Protein AF-A0A800AI77-F1 (afdb_monomer_lite)

Radius of gyration: 29.57 Å; chains: 1; bounding box: 71×38×86 Å

Secondary structure (DSSP, 8-state):
-PPPHHHHHHHHHHHHHHHHHHHHHTTT-S---S-HHHHHHHHHHHHHHHHHHHHHH---HHHHHPPPPPPPP-------TTS-TTT-HHHHHHHHHHHHHHHHHHHHHHHHHHHHHHHHHHHHHHHHHHHHHHHHHHHHHHHHHH-GGGHHHHHHHHHHHHHHHHHHHHHH---HHHHHH--PPPP---TTS-HHHHHHHHHHHHHHHHHHHHHHHHHHHHHHHHHHHHHHHHHHHHHHHHHHHHHHHHTT-

Sequence (253 aa):
MQMDLETLIKLLQNFHEELTICLENEIDGPFKTPDPILLGDFIVDAYNSYLVSAKATCDNPIVQAMPEVEKLVHVATEDDDTKRVGENPRFQKMHEVAFATKQLQTVLEGAIKAREAKSQSEIVGVMTLLENLGEQIGHTQEVIRENPQEGGQSVRHLVEEYNRYLGIVLEGTEDEVLAKMFRPLEPVVDESTSYQDKLSELRLAQSGLLSYLQKMYERSRVQQGAVREERERRREERERRREEREQRRRRKK

Foldseek 3Di:
DQQALVNLLVVLVVLLVVLVVVLVVLQPDDDDDPDLVVVQQVLLVVLVVSLVSCVVHDPDVVSVPQDRDDGDDDDPDPVPPPDDSVRPVSSVSSVVSSVSSVVSSVVSVVRVVCVVCVLLVLLVVLLVLLVVLLVLLVVLLVVCVVPVVVNQVSLQVSLVSLQVSLVSNVVSDPDPVSPVPADRDDGDDDPPDDSNVSSVVSNVRSVVSSVVSVVVSVVVVVVVVVVVVVVVVVVVVVVVVVVVVVVVVVVVD

Structure (mmCIF, N/CA/C/O backbone):
data_AF-A0A800AI77-F1
#
_entry.id   AF-A0A800AI77-F1
#
loop_
_atom_site.group_PDB
_atom_site.id
_atom_site.type_symbol
_atom_site.label_atom_id
_atom_site.label_alt_id
_atom_site.label_comp_id
_atom_site.label_asym_id
_atom_site.label_entity_id
_atom_site.label_seq_id
_atom_site.pdbx_PDB_ins_code
_atom_site.Cartn_x
_atom_site.Cartn_y
_atom_site.Cartn_z
_atom_site.occupancy
_atom_site.B_iso_or_equiv
_atom_site.auth_seq_id
_atom_site.auth_comp_id
_atom_site.auth_asym_id
_atom_site.auth_atom_id
_atom_site.pdbx_PDB_model_num
ATOM 1 N N . MET A 1 1 ? 1.095 -21.597 -22.413 1.00 47.69 1 MET A N 1
ATOM 2 C CA . MET A 1 1 ? 2.136 -20.985 -21.560 1.00 47.69 1 MET A CA 1
ATOM 3 C C . MET A 1 1 ? 1.584 -19.668 -21.062 1.00 47.69 1 MET A C 1
ATOM 5 O O . MET A 1 1 ? 1.121 -18.896 -21.888 1.00 47.69 1 MET A O 1
ATOM 9 N N . GLN A 1 2 ? 1.552 -19.457 -19.750 1.00 55.88 2 GLN A N 1
ATOM 10 C CA . GLN A 1 2 ? 1.099 -18.200 -19.153 1.00 55.88 2 GLN A CA 1
ATOM 11 C C . GLN A 1 2 ? 2.256 -17.193 -19.234 1.00 55.88 2 GLN A C 1
ATOM 13 O O . GLN A 1 2 ? 3.400 -17.559 -18.967 1.00 55.88 2 GLN A O 1
ATOM 18 N N . MET A 1 3 ? 1.980 -15.981 -19.709 1.00 74.88 3 MET A N 1
ATOM 19 C CA . MET A 1 3 ? 2.984 -14.938 -19.934 1.00 74.88 3 MET A CA 1
ATOM 20 C C . MET A 1 3 ? 3.327 -14.285 -18.592 1.00 74.88 3 MET A C 1
ATOM 22 O O . MET A 1 3 ? 2.414 -13.900 -17.869 1.00 74.88 3 MET A O 1
ATOM 26 N N . ASP A 1 4 ? 4.608 -14.187 -18.228 1.00 82.62 4 ASP A N 1
ATOM 27 C CA . ASP A 1 4 ? 4.984 -13.532 -16.971 1.00 82.62 4 ASP A CA 1
ATOM 28 C C . ASP A 1 4 ? 4.842 -11.996 -17.054 1.00 82.62 4 ASP A C 1
ATOM 30 O O . ASP A 1 4 ? 4.823 -11.393 -18.132 1.00 82.62 4 ASP A O 1
ATOM 34 N N . LEU A 1 5 ? 4.702 -11.358 -15.887 1.00 80.81 5 LEU A N 1
ATOM 35 C CA . LEU A 1 5 ? 4.403 -9.928 -15.755 1.00 80.81 5 LEU A CA 1
ATOM 36 C C . LEU A 1 5 ? 5.533 -9.031 -16.299 1.00 80.81 5 LEU A C 1
ATOM 38 O O . LEU A 1 5 ? 5.267 -7.978 -16.873 1.00 80.81 5 LEU A O 1
ATOM 42 N N . GLU A 1 6 ? 6.793 -9.450 -16.150 1.00 81.38 6 GLU A N 1
ATOM 43 C CA . GLU A 1 6 ? 7.954 -8.716 -16.670 1.00 81.38 6 GLU A CA 1
ATOM 44 C C . GLU A 1 6 ? 8.030 -8.767 -18.200 1.00 81.38 6 GLU A C 1
ATOM 46 O O . GLU A 1 6 ? 8.357 -7.769 -18.845 1.00 81.38 6 GLU A O 1
ATOM 51 N N . THR A 1 7 ? 7.715 -9.919 -18.791 1.00 84.75 7 THR A N 1
ATOM 52 C CA . THR A 1 7 ? 7.617 -10.105 -20.240 1.00 84.75 7 THR A CA 1
ATOM 53 C C . THR A 1 7 ? 6.472 -9.272 -20.795 1.00 84.75 7 THR A C 1
ATOM 55 O O . THR A 1 7 ? 6.658 -8.590 -21.800 1.00 84.75 7 THR A O 1
ATOM 58 N N . LEU A 1 8 ? 5.324 -9.245 -20.113 1.00 86.44 8 LEU A N 1
ATOM 59 C CA . LEU A 1 8 ? 4.183 -8.427 -20.516 1.00 86.44 8 LEU A CA 1
ATOM 60 C C . LEU A 1 8 ? 4.515 -6.926 -20.521 1.00 86.44 8 LEU A C 1
ATOM 62 O O . LEU A 1 8 ? 4.170 -6.232 -21.472 1.00 86.44 8 LEU A O 1
ATOM 66 N N . ILE A 1 9 ? 5.237 -6.426 -19.513 1.00 84.62 9 ILE A N 1
ATOM 67 C CA . ILE A 1 9 ? 5.686 -5.023 -19.473 1.00 84.62 9 ILE A CA 1
ATOM 68 C C . ILE A 1 9 ? 6.642 -4.711 -20.625 1.00 84.62 9 ILE A C 1
ATOM 70 O O . ILE A 1 9 ? 6.477 -3.689 -21.284 1.00 84.62 9 ILE A O 1
ATOM 74 N N . LYS A 1 10 ? 7.609 -5.591 -20.912 1.00 85.44 10 LYS A N 1
ATOM 75 C CA . LYS A 1 10 ? 8.533 -5.403 -22.044 1.00 85.44 10 LYS A CA 1
ATOM 76 C C . LYS A 1 10 ? 7.805 -5.405 -23.388 1.00 85.44 10 LYS A C 1
ATOM 78 O O . LYS A 1 10 ? 8.151 -4.622 -24.265 1.00 85.44 10 LYS A O 1
ATOM 83 N N . LEU A 1 11 ? 6.794 -6.258 -23.547 1.00 87.25 11 LEU A N 1
ATOM 84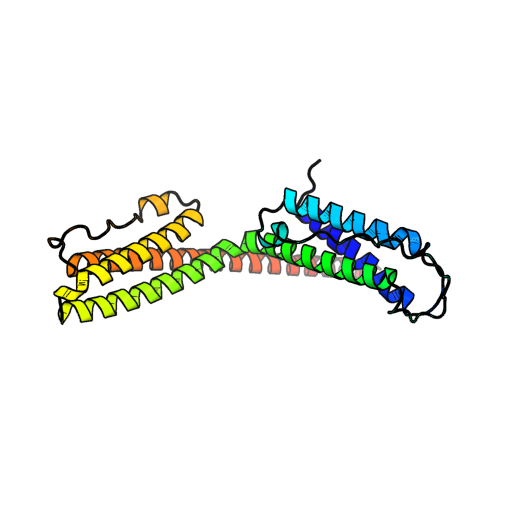 C CA . LEU A 1 11 ? 5.962 -6.290 -24.750 1.00 87.25 11 LEU A CA 1
ATOM 85 C C . LEU A 1 11 ? 5.130 -5.013 -24.895 1.00 87.25 11 LEU A C 1
ATOM 87 O O . LEU A 1 11 ? 5.084 -4.454 -25.985 1.00 87.25 11 LEU A O 1
ATOM 91 N N . LEU A 1 12 ? 4.537 -4.513 -23.806 1.00 86.44 12 LEU A N 1
ATOM 92 C CA . LEU A 1 12 ? 3.814 -3.237 -23.799 1.00 86.44 12 LEU A CA 1
ATOM 93 C C . LEU A 1 12 ? 4.735 -2.050 -24.100 1.00 86.44 12 LEU A C 1
ATOM 95 O O . LEU A 1 12 ? 4.338 -1.157 -24.842 1.00 86.44 12 LEU A O 1
ATOM 99 N N . GLN A 1 13 ? 5.962 -2.059 -23.573 1.00 86.25 13 GLN A N 1
ATOM 100 C CA . GLN A 1 13 ? 6.961 -1.030 -23.850 1.00 86.25 13 GLN A CA 1
ATOM 101 C C . GLN A 1 13 ? 7.353 -1.021 -25.333 1.00 86.25 13 GLN A C 1
ATOM 103 O O . GLN A 1 13 ? 7.254 0.021 -25.975 1.00 86.25 13 GLN A O 1
ATOM 108 N N . ASN A 1 14 ? 7.729 -2.176 -25.893 1.00 86.31 14 ASN A N 1
ATOM 109 C CA . ASN A 1 14 ? 8.068 -2.286 -27.315 1.00 86.31 14 ASN A CA 1
ATOM 110 C C . ASN A 1 14 ? 6.888 -1.867 -28.203 1.00 86.31 14 ASN A C 1
ATOM 112 O O . ASN A 1 14 ? 7.065 -1.121 -29.160 1.00 86.31 14 ASN A O 1
ATOM 116 N N . PHE A 1 15 ? 5.674 -2.298 -27.856 1.00 85.81 15 PHE A N 1
ATOM 117 C CA . PHE A 1 15 ? 4.463 -1.937 -28.587 1.00 85.81 15 PHE A CA 1
ATOM 118 C C . PHE A 1 15 ? 4.184 -0.426 -28.536 1.00 85.81 15 PHE A C 1
ATOM 120 O O . PHE A 1 15 ? 3.834 0.172 -29.549 1.00 85.81 15 PHE A O 1
ATOM 127 N N . HIS A 1 16 ? 4.390 0.223 -27.384 1.00 83.62 16 HIS A N 1
ATOM 128 C CA . HIS A 1 16 ? 4.261 1.676 -27.254 1.00 83.62 16 HIS A CA 1
ATOM 129 C C . HIS A 1 16 ? 5.324 2.437 -28.060 1.00 83.62 16 HIS A C 1
ATOM 131 O O . HIS A 1 16 ? 5.002 3.440 -28.699 1.00 83.62 16 HIS A O 1
ATOM 137 N N . GLU A 1 17 ? 6.575 1.971 -28.048 1.00 80.50 17 GLU A N 1
ATOM 138 C CA . GLU A 1 17 ? 7.675 2.560 -28.821 1.00 80.50 17 GLU A CA 1
ATOM 139 C C . GLU A 1 17 ? 7.399 2.466 -30.330 1.00 80.50 17 GLU A C 1
ATOM 141 O O . GLU A 1 17 ? 7.497 3.471 -31.032 1.00 80.50 17 GLU A O 1
ATOM 146 N N . GLU A 1 18 ? 6.956 1.306 -30.824 1.00 81.81 18 GLU A N 1
ATOM 147 C CA . GLU A 1 18 ? 6.586 1.114 -32.233 1.00 81.81 18 GLU A CA 1
ATOM 148 C C . GLU A 1 18 ? 5.398 1.992 -32.652 1.00 81.81 18 GLU A C 1
ATOM 150 O O . GLU A 1 18 ? 5.446 2.623 -33.710 1.00 81.81 18 GLU A O 1
ATOM 155 N N . LEU A 1 19 ? 4.361 2.099 -31.813 1.00 78.88 19 LEU A N 1
ATOM 156 C CA . LEU A 1 19 ? 3.225 2.994 -32.063 1.00 78.88 19 LEU A CA 1
ATOM 157 C C . LEU A 1 19 ? 3.650 4.464 -32.092 1.00 78.88 19 LEU A C 1
ATOM 159 O O . LEU A 1 19 ? 3.191 5.215 -32.948 1.00 78.88 19 LEU A O 1
ATOM 163 N N . THR A 1 20 ? 4.541 4.876 -31.190 1.00 76.69 20 THR A N 1
ATOM 164 C CA . THR A 1 20 ? 5.046 6.256 -31.134 1.00 76.69 20 THR A CA 1
ATOM 165 C C . THR A 1 20 ? 5.857 6.589 -32.384 1.00 76.69 20 THR A C 1
ATOM 167 O O . THR A 1 20 ? 5.618 7.621 -33.000 1.00 76.69 20 THR A O 1
ATOM 170 N N . ILE A 1 21 ? 6.726 5.677 -32.832 1.00 75.88 21 ILE A N 1
ATOM 171 C CA . ILE A 1 21 ? 7.476 5.818 -34.088 1.00 75.88 21 ILE A CA 1
ATOM 172 C C . ILE A 1 21 ? 6.522 5.923 -35.288 1.00 75.88 21 ILE A C 1
ATOM 174 O O . ILE A 1 21 ? 6.759 6.716 -36.197 1.00 75.88 21 ILE A O 1
ATOM 178 N N . CYS A 1 22 ? 5.438 5.143 -35.315 1.00 72.38 22 CYS A N 1
ATOM 179 C CA . CYS A 1 22 ? 4.441 5.226 -36.386 1.00 72.38 22 CYS A CA 1
ATOM 180 C C . CYS A 1 22 ? 3.709 6.579 -36.385 1.00 72.38 22 CYS A C 1
ATOM 182 O O . CYS A 1 22 ? 3.551 7.185 -37.442 1.00 72.38 22 CYS A O 1
ATOM 184 N N . LEU A 1 23 ? 3.323 7.074 -35.205 1.00 70.19 23 LEU A N 1
ATOM 185 C CA . LEU A 1 23 ? 2.666 8.373 -35.037 1.00 70.19 23 LEU A CA 1
ATOM 186 C C . LEU A 1 23 ? 3.587 9.547 -35.407 1.00 70.19 23 LEU A C 1
ATOM 188 O O . LEU A 1 23 ? 3.128 10.509 -36.013 1.00 70.19 23 LEU A O 1
ATOM 192 N N . GLU A 1 24 ? 4.878 9.471 -35.075 1.00 69.81 24 GLU A N 1
ATOM 193 C CA . GLU A 1 24 ? 5.874 10.499 -35.408 1.00 69.81 24 GLU A CA 1
ATOM 194 C C . GLU A 1 24 ? 6.187 10.538 -36.913 1.00 69.81 24 GLU A C 1
ATOM 196 O O . GLU A 1 24 ? 6.289 11.617 -37.493 1.00 69.81 24 GLU A O 1
ATOM 201 N N . ASN A 1 25 ? 6.270 9.377 -37.574 1.00 65.38 25 ASN A N 1
ATOM 202 C CA . ASN A 1 25 ? 6.579 9.300 -39.007 1.00 65.38 25 ASN A CA 1
ATOM 203 C C . ASN A 1 25 ? 5.420 9.733 -39.928 1.00 65.38 25 ASN A C 1
ATOM 205 O O . ASN A 1 25 ? 5.682 10.104 -41.069 1.00 65.38 25 ASN A O 1
ATOM 209 N N . GLU A 1 26 ? 4.161 9.724 -39.472 1.00 58.00 26 GLU A N 1
ATOM 210 C CA . GLU A 1 26 ? 3.036 10.282 -40.248 1.00 58.00 26 GLU A CA 1
ATOM 211 C C . GLU A 1 26 ? 2.994 11.825 -40.238 1.00 58.00 26 GLU A C 1
ATOM 213 O O . GLU A 1 26 ? 2.368 12.430 -41.111 1.00 58.00 26 GLU A O 1
ATOM 218 N N . ILE A 1 27 ? 3.684 12.484 -39.297 1.00 52.72 27 ILE A N 1
ATOM 219 C CA . ILE A 1 27 ? 3.707 13.953 -39.171 1.00 52.72 27 ILE A CA 1
ATOM 220 C C . ILE A 1 27 ? 4.647 14.604 -40.208 1.00 52.72 27 ILE A C 1
ATOM 222 O O . ILE A 1 27 ? 4.384 15.726 -40.645 1.00 52.72 27 ILE A O 1
ATOM 226 N N . ASP A 1 28 ? 5.689 13.896 -40.661 1.00 47.59 28 ASP A N 1
ATOM 227 C CA . ASP A 1 28 ? 6.772 14.444 -41.501 1.00 47.59 28 ASP A CA 1
ATOM 228 C C . ASP A 1 28 ? 6.610 14.224 -43.023 1.00 47.59 28 ASP A C 1
ATOM 230 O O . ASP A 1 28 ? 7.505 14.541 -43.813 1.00 47.59 28 ASP A O 1
ATOM 234 N N . GLY A 1 29 ? 5.438 13.770 -43.477 1.00 45.88 29 GLY A N 1
ATOM 235 C CA . GLY A 1 29 ? 5.054 13.784 -44.893 1.00 45.88 29 GLY A CA 1
ATOM 236 C C . GLY A 1 29 ? 4.735 12.413 -45.502 1.00 45.88 29 GLY A C 1
ATOM 237 O O . GLY A 1 29 ? 4.883 11.372 -44.865 1.00 45.88 29 GLY A O 1
ATOM 238 N N . PRO A 1 30 ? 4.245 12.387 -46.755 1.00 51.75 30 PRO A N 1
ATOM 239 C CA . PRO A 1 30 ? 3.427 11.280 -47.230 1.00 51.75 30 PRO A CA 1
ATOM 240 C C . PRO A 1 30 ? 4.274 10.183 -47.876 1.00 51.75 30 PRO A C 1
ATOM 242 O O . PRO A 1 30 ? 4.334 10.167 -49.093 1.00 51.75 30 PRO A O 1
ATOM 245 N N . PHE A 1 31 ? 4.919 9.255 -47.151 1.00 47.84 31 PHE A N 1
ATOM 246 C CA . PHE A 1 31 ? 5.413 8.015 -47.793 1.00 47.84 31 PHE A CA 1
ATOM 247 C C . PHE A 1 31 ? 5.653 6.802 -46.864 1.00 47.84 31 PHE A C 1
ATOM 249 O O . PHE A 1 31 ? 6.431 6.864 -45.920 1.00 47.84 31 PHE A O 1
ATOM 256 N N . LYS A 1 32 ? 5.168 5.638 -47.344 1.00 43.84 32 LYS A N 1
ATOM 257 C CA . LYS A 1 32 ? 5.745 4.272 -47.223 1.00 43.84 32 LYS A CA 1
ATOM 258 C C . LYS A 1 32 ? 5.616 3.485 -45.911 1.00 43.84 32 LYS A C 1
ATOM 260 O O . LYS A 1 32 ? 6.281 2.458 -45.777 1.00 43.84 32 LYS A O 1
ATOM 265 N N . THR A 1 33 ? 4.746 3.850 -44.987 1.00 45.34 33 THR A N 1
ATOM 266 C CA . THR A 1 33 ? 4.310 2.898 -43.952 1.00 45.34 33 THR A CA 1
ATOM 267 C C . THR A 1 33 ? 3.318 1.895 -44.563 1.00 45.34 33 THR A C 1
ATOM 269 O O . THR A 1 33 ? 2.499 2.290 -45.397 1.00 45.34 33 THR A O 1
ATOM 272 N N . PRO A 1 34 ? 3.414 0.585 -44.249 1.00 45.91 34 PRO A N 1
ATOM 273 C CA . PRO A 1 34 ? 2.431 -0.393 -44.703 1.00 45.91 34 PRO A CA 1
ATOM 274 C C . PRO A 1 34 ? 1.033 0.057 -44.275 1.00 45.91 34 PRO A C 1
ATOM 276 O O . PRO A 1 34 ? 0.862 0.606 -43.192 1.00 45.91 34 PRO A O 1
ATOM 279 N N . ASP A 1 35 ? 0.081 -0.152 -45.176 1.00 50.25 35 ASP A N 1
ATOM 280 C CA . ASP A 1 35 ? -1.276 0.389 -45.175 1.00 50.25 35 ASP A CA 1
ATOM 281 C C . ASP A 1 35 ? -1.887 0.604 -43.763 1.00 50.25 35 ASP A C 1
ATOM 283 O O . ASP A 1 35 ? -2.157 -0.376 -43.052 1.00 50.25 35 ASP A O 1
ATOM 287 N N . PRO A 1 36 ? -2.148 1.863 -43.347 1.00 50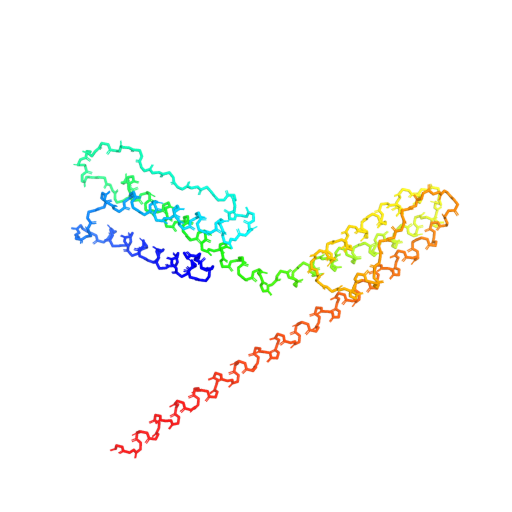.91 36 PRO A N 1
ATOM 288 C CA . PRO A 1 36 ? -2.763 2.199 -42.057 1.00 50.91 36 PRO A CA 1
ATOM 289 C C . PRO A 1 36 ? -4.125 1.522 -41.830 1.00 50.91 36 PRO A C 1
ATOM 291 O O . PRO A 1 36 ? -4.593 1.428 -40.692 1.00 50.91 36 PRO A O 1
ATOM 294 N N . ILE A 1 37 ? -4.767 1.036 -42.904 1.00 44.38 37 ILE A N 1
ATOM 295 C CA . ILE A 1 37 ? -6.013 0.256 -42.865 1.00 44.38 37 ILE A CA 1
ATOM 296 C C . ILE A 1 37 ? -5.862 -1.005 -42.002 1.00 44.38 37 ILE A C 1
ATOM 298 O O . ILE A 1 37 ? -6.776 -1.333 -41.249 1.00 44.38 37 ILE A O 1
ATOM 302 N N . LEU A 1 38 ? -4.723 -1.701 -42.083 1.00 50.66 38 LEU A N 1
ATOM 303 C CA . LEU A 1 38 ? -4.492 -2.957 -41.358 1.00 50.66 38 LEU A CA 1
ATOM 304 C C . LEU A 1 38 ? -3.956 -2.733 -39.940 1.00 50.66 38 LEU A C 1
ATOM 306 O O . LEU A 1 38 ? -4.164 -3.576 -39.071 1.00 50.66 38 LEU A O 1
ATOM 310 N N . LEU A 1 39 ? -3.299 -1.595 -39.696 1.00 59.53 39 LEU A N 1
ATOM 311 C CA . LEU A 1 39 ? -2.751 -1.240 -38.387 1.00 59.53 39 LEU A CA 1
ATOM 312 C C . LEU A 1 39 ? -3.850 -0.907 -37.374 1.00 59.53 39 LEU A C 1
ATOM 314 O O . LEU A 1 39 ? -3.755 -1.363 -36.243 1.00 59.53 39 LEU A O 1
ATOM 318 N N . GLY A 1 40 ? -4.908 -0.187 -37.764 1.00 62.56 40 GLY A N 1
ATOM 319 C CA . GLY A 1 40 ? -5.921 0.326 -36.828 1.00 62.56 40 GLY A CA 1
ATOM 320 C C . GLY A 1 40 ? -6.657 -0.740 -36.003 1.00 62.56 40 GLY A C 1
ATOM 321 O O . GLY A 1 40 ? -6.777 -0.594 -34.791 1.00 62.56 40 GLY A O 1
ATOM 322 N N . ASP A 1 41 ? -7.120 -1.827 -36.623 1.00 69.38 41 ASP A N 1
ATOM 323 C CA . ASP A 1 41 ? -7.811 -2.900 -35.888 1.00 69.38 41 ASP A CA 1
ATOM 324 C C . ASP A 1 41 ? -6.825 -3.890 -35.253 1.00 69.38 41 ASP A C 1
ATOM 326 O O . ASP A 1 41 ? -7.074 -4.407 -34.163 1.00 69.38 41 ASP A O 1
ATOM 330 N N . PHE A 1 42 ? -5.668 -4.107 -35.889 1.00 77.50 42 PHE A N 1
ATOM 331 C CA . PHE A 1 42 ? -4.620 -4.981 -35.366 1.00 77.50 42 PHE A CA 1
ATOM 332 C C . PHE A 1 42 ? -4.039 -4.464 -34.046 1.00 77.50 42 PHE A C 1
ATOM 334 O O . PHE A 1 42 ? -3.842 -5.242 -33.114 1.00 77.50 42 PHE A O 1
ATOM 341 N N . ILE A 1 43 ? -3.785 -3.157 -33.934 1.00 81.81 43 ILE A N 1
ATOM 342 C CA . ILE A 1 43 ? -3.237 -2.562 -32.707 1.00 81.81 43 ILE A CA 1
ATOM 343 C C . ILE A 1 43 ? -4.252 -2.609 -31.556 1.00 81.81 43 ILE A C 1
ATOM 345 O O . ILE A 1 43 ? -3.858 -2.787 -30.403 1.00 81.81 43 ILE A O 1
ATOM 349 N N . VAL A 1 44 ? -5.550 -2.503 -31.862 1.00 83.81 44 VAL A N 1
ATOM 350 C CA . VAL A 1 44 ? -6.631 -2.643 -30.877 1.00 83.81 44 VAL A CA 1
ATOM 351 C C . VAL A 1 44 ? -6.693 -4.088 -30.382 1.00 83.81 44 VAL A C 1
ATOM 353 O O . VAL A 1 44 ? -6.709 -4.320 -29.174 1.00 83.81 44 VAL A O 1
ATOM 356 N N . ASP A 1 45 ? -6.641 -5.063 -31.294 1.00 86.31 45 ASP A N 1
ATOM 357 C CA . ASP A 1 45 ? -6.617 -6.488 -30.947 1.00 86.31 45 ASP A CA 1
ATOM 358 C C . ASP A 1 45 ? -5.372 -6.864 -30.129 1.00 86.31 45 ASP A C 1
ATOM 360 O O . ASP A 1 45 ? -5.474 -7.580 -29.128 1.00 86.31 45 ASP A O 1
ATOM 364 N N . ALA A 1 46 ? -4.202 -6.338 -30.501 1.00 87.25 46 ALA A N 1
ATOM 365 C CA . ALA A 1 46 ? -2.957 -6.549 -29.769 1.00 87.25 46 ALA A CA 1
ATOM 366 C C . ALA A 1 46 ? -3.032 -5.976 -28.344 1.00 87.25 46 ALA A C 1
ATOM 368 O O . ALA A 1 46 ? -2.739 -6.688 -27.379 1.00 87.25 46 ALA A O 1
ATOM 369 N N . TYR A 1 47 ? -3.485 -4.726 -28.188 1.00 88.75 47 TYR A N 1
ATOM 370 C CA . TYR A 1 47 ? -3.678 -4.109 -26.874 1.00 88.75 47 TYR A CA 1
ATOM 371 C C . TYR A 1 47 ? -4.672 -4.891 -26.009 1.00 88.75 47 TYR A C 1
ATOM 373 O O . TYR A 1 47 ? -4.349 -5.232 -24.870 1.00 88.75 47 TYR A O 1
ATOM 381 N N . ASN A 1 48 ? -5.851 -5.220 -26.544 1.00 88.88 48 ASN A N 1
ATOM 382 C CA . ASN A 1 48 ? -6.880 -5.939 -25.792 1.00 88.88 48 ASN A CA 1
ATOM 383 C C . ASN A 1 48 ? -6.389 -7.339 -25.380 1.00 88.88 48 ASN A C 1
ATOM 385 O O . ASN A 1 48 ? -6.628 -7.771 -24.252 1.00 88.88 48 ASN A O 1
ATOM 389 N N . SER A 1 49 ? -5.599 -8.017 -26.222 1.00 91.06 49 SER A N 1
ATOM 390 C CA . SER A 1 49 ? -4.939 -9.275 -25.850 1.00 91.06 49 SER A CA 1
ATOM 391 C C . SER A 1 49 ? -3.932 -9.104 -24.701 1.00 91.06 49 SER A C 1
ATOM 393 O O . SER A 1 49 ? -3.843 -9.968 -23.818 1.00 91.06 49 SER A O 1
ATOM 395 N N . TYR A 1 50 ? -3.165 -8.008 -24.677 1.00 90.62 50 TYR A N 1
ATOM 396 C CA . TYR A 1 50 ? -2.276 -7.695 -23.554 1.00 90.62 50 TYR A CA 1
ATOM 397 C C . TYR A 1 50 ? -3.046 -7.328 -22.283 1.00 90.62 50 TYR A C 1
ATOM 399 O O . TYR A 1 50 ? -2.642 -7.749 -21.201 1.00 90.62 50 TYR A O 1
ATOM 407 N N . LEU A 1 51 ? -4.174 -6.624 -22.392 1.00 88.94 51 LEU A N 1
ATOM 408 C CA . LEU A 1 51 ? -5.043 -6.297 -21.261 1.00 88.94 51 LEU A CA 1
ATOM 409 C C . LEU A 1 51 ? -5.657 -7.554 -20.629 1.00 88.94 51 LEU A C 1
ATOM 411 O O . LEU A 1 51 ? -5.632 -7.698 -19.408 1.00 88.94 51 LEU A O 1
ATOM 415 N N . VAL A 1 52 ? -6.144 -8.500 -21.437 1.00 91.75 52 VAL A N 1
ATOM 416 C CA . VAL A 1 52 ? -6.625 -9.806 -20.948 1.00 91.75 52 VAL A CA 1
ATOM 417 C C . VAL A 1 52 ? -5.505 -10.560 -20.231 1.00 91.75 52 VAL A C 1
ATOM 419 O O . VAL A 1 52 ? -5.705 -11.091 -19.138 1.00 91.75 52 VAL A O 1
ATOM 422 N N . SER A 1 53 ? -4.301 -10.554 -20.808 1.00 90.44 53 SER A N 1
ATOM 423 C CA . SER A 1 53 ? -3.128 -11.189 -20.196 1.00 90.44 53 SER A CA 1
ATOM 424 C C . SER A 1 53 ? -2.735 -10.510 -18.879 1.00 90.44 53 SER A C 1
ATOM 426 O O . SER A 1 53 ? -2.391 -11.195 -17.916 1.00 90.44 53 SER A O 1
ATOM 428 N N . ALA A 1 54 ? -2.843 -9.181 -18.798 1.00 85.06 54 ALA A N 1
ATOM 429 C CA . ALA A 1 54 ? -2.610 -8.404 -17.585 1.00 85.06 54 ALA A CA 1
ATOM 430 C C . ALA A 1 54 ? -3.626 -8.750 -16.491 1.00 85.06 54 ALA A C 1
ATOM 432 O O . ALA A 1 54 ? -3.227 -9.045 -15.367 1.00 85.06 54 ALA A O 1
ATOM 433 N N . LYS A 1 55 ? -4.921 -8.792 -16.829 1.00 88.88 55 LYS A N 1
ATOM 434 C CA . LYS A 1 55 ? -6.002 -9.159 -15.899 1.00 88.88 55 LYS A CA 1
ATOM 435 C C . LYS A 1 55 ? -5.866 -10.588 -15.377 1.00 88.88 55 LYS A C 1
ATOM 437 O O . LYS A 1 55 ? -6.166 -10.834 -14.216 1.00 88.88 55 LYS A O 1
ATOM 442 N N . ALA A 1 56 ? -5.382 -11.513 -16.204 1.00 86.88 56 ALA A N 1
ATOM 443 C CA . ALA A 1 56 ? -5.154 -12.903 -15.809 1.00 86.88 56 ALA A CA 1
ATOM 444 C C . ALA A 1 56 ? -3.884 -13.116 -14.960 1.00 86.88 56 ALA A C 1
ATOM 446 O O . ALA A 1 56 ? -3.723 -14.179 -14.363 1.00 86.88 56 ALA A O 1
ATOM 447 N N . THR A 1 57 ? -2.964 -12.145 -14.940 1.00 83.06 57 THR A N 1
ATOM 448 C CA . THR A 1 57 ? -1.632 -12.283 -14.316 1.00 83.06 57 THR A CA 1
ATOM 449 C C . THR A 1 57 ? -1.417 -11.299 -13.155 1.00 83.06 57 THR A C 1
ATOM 451 O O . THR A 1 57 ? -0.451 -11.430 -12.403 1.00 83.06 57 THR A O 1
ATOM 454 N N . CYS A 1 58 ? -2.298 -10.308 -12.985 1.00 77.88 58 CYS A N 1
ATOM 455 C CA . CYS A 1 58 ? -2.189 -9.255 -11.980 1.00 77.88 58 CYS A CA 1
ATOM 456 C C . CYS A 1 58 ? -3.534 -8.991 -11.283 1.00 77.88 58 CYS A C 1
ATOM 458 O O . CYS A 1 58 ? -4.484 -8.514 -11.903 1.00 77.88 58 CYS A O 1
ATOM 460 N N . ASP A 1 59 ? -3.577 -9.180 -9.963 1.00 78.81 59 ASP A N 1
ATOM 461 C CA . ASP A 1 59 ? -4.768 -8.930 -9.131 1.00 78.81 59 ASP A CA 1
ATOM 462 C C . ASP A 1 59 ? -4.952 -7.444 -8.755 1.00 78.81 59 ASP A C 1
ATOM 464 O O . ASP A 1 59 ? -5.664 -7.103 -7.812 1.00 78.81 59 ASP A O 1
ATOM 468 N N . ASN A 1 60 ? -4.283 -6.522 -9.456 1.00 73.38 60 ASN A N 1
ATOM 469 C CA . ASN A 1 60 ? -4.379 -5.097 -9.152 1.00 73.38 60 ASN A CA 1
ATOM 470 C C . ASN A 1 60 ? -5.777 -4.565 -9.543 1.00 73.38 60 ASN A C 1
ATOM 472 O O . ASN A 1 60 ? -6.141 -4.652 -10.719 1.00 73.38 60 ASN A O 1
ATOM 476 N N . PRO A 1 61 ? -6.545 -3.960 -8.612 1.00 69.94 61 PRO A N 1
ATOM 477 C CA . PRO A 1 61 ? -7.912 -3.502 -8.874 1.00 69.94 61 PRO A CA 1
ATOM 478 C C . PRO A 1 61 ? -7.991 -2.451 -9.988 1.00 69.94 61 PRO A C 1
ATOM 480 O O . PRO A 1 61 ? -8.996 -2.382 -10.690 1.00 69.94 61 PRO A O 1
ATOM 483 N N . ILE A 1 62 ? -6.921 -1.677 -10.200 1.00 67.31 62 ILE A N 1
ATOM 484 C CA . ILE A 1 62 ? -6.831 -0.720 -11.306 1.00 67.31 62 ILE A CA 1
ATOM 485 C C . ILE A 1 62 ? -6.787 -1.473 -12.640 1.00 67.31 62 ILE A C 1
ATOM 487 O O . ILE A 1 62 ? -7.551 -1.134 -13.533 1.00 67.31 62 ILE A O 1
ATOM 491 N N . VAL A 1 63 ? -5.973 -2.532 -12.760 1.00 79.00 63 VAL A N 1
ATOM 492 C CA . VAL A 1 63 ? -5.890 -3.372 -13.976 1.00 79.00 63 VAL A CA 1
ATOM 493 C C . VAL A 1 63 ? -7.223 -4.067 -14.253 1.00 79.00 63 VAL A C 1
ATOM 495 O O . VAL A 1 63 ? -7.668 -4.111 -15.399 1.00 79.00 63 VAL A O 1
ATOM 498 N N . GLN A 1 64 ? -7.891 -4.569 -13.210 1.00 79.81 64 GLN A N 1
ATOM 499 C CA . GLN A 1 64 ? -9.199 -5.221 -13.341 1.00 79.81 64 GLN A CA 1
ATOM 500 C C . GLN A 1 64 ? -10.280 -4.254 -13.846 1.00 79.81 64 GLN A C 1
ATOM 502 O O . GLN A 1 64 ? -11.123 -4.642 -14.655 1.00 79.81 64 GLN A O 1
ATOM 507 N N . ALA A 1 65 ? -10.214 -2.987 -13.429 1.00 69.56 65 ALA A N 1
ATOM 508 C CA . ALA A 1 65 ? -11.142 -1.939 -13.842 1.00 69.56 65 ALA A CA 1
ATOM 509 C C . ALA A 1 65 ? -10.830 -1.313 -15.217 1.00 69.56 65 ALA A C 1
ATOM 511 O O . ALA A 1 65 ? -11.663 -0.565 -15.728 1.00 69.56 65 ALA A O 1
ATOM 512 N N . MET A 1 66 ? -9.667 -1.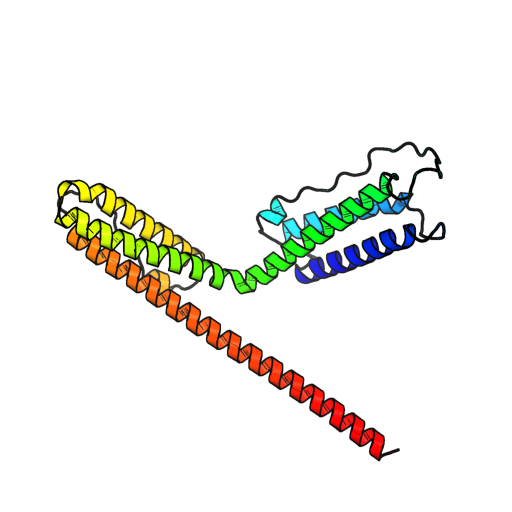583 -15.830 1.00 68.94 66 MET A N 1
ATOM 513 C CA . MET A 1 66 ? -9.321 -0.994 -17.132 1.00 68.94 66 MET A CA 1
ATOM 514 C C . MET A 1 66 ? -10.239 -1.530 -18.251 1.00 68.94 66 MET A C 1
ATOM 516 O O . MET A 1 66 ? -10.368 -2.756 -18.395 1.00 68.94 66 MET A O 1
ATOM 520 N N . PRO A 1 67 ? -10.876 -0.643 -19.042 1.00 73.94 67 PRO A N 1
ATOM 521 C CA . PRO A 1 67 ? -11.742 -1.038 -20.148 1.00 73.94 67 PRO A CA 1
ATOM 522 C C . PRO A 1 67 ? -10.927 -1.484 -21.369 1.00 73.94 67 PRO A C 1
ATOM 524 O O . PRO A 1 67 ? -9.787 -1.065 -21.558 1.00 73.94 67 PRO A O 1
ATOM 527 N N . GLU A 1 68 ? -11.529 -2.332 -22.201 1.00 83.31 68 GLU A N 1
ATOM 528 C CA . GLU A 1 68 ? -11.012 -2.629 -23.540 1.00 83.31 68 GLU A CA 1
ATOM 529 C C . GLU A 1 68 ? -11.174 -1.408 -24.454 1.00 83.31 68 GLU A C 1
ATOM 531 O O . GLU A 1 68 ? -12.096 -0.610 -24.279 1.00 83.31 68 GLU A O 1
ATOM 536 N N . VAL A 1 69 ? -10.286 -1.271 -25.440 1.00 80.19 69 VAL A N 1
ATOM 537 C CA . VAL A 1 69 ? -10.430 -0.253 -26.488 1.00 80.19 69 VAL A CA 1
ATOM 538 C C . VAL A 1 69 ? -11.370 -0.792 -27.560 1.00 80.19 69 VAL A C 1
ATOM 540 O O . VAL A 1 69 ? -11.170 -1.891 -28.083 1.00 80.19 69 VAL A O 1
ATOM 543 N N . GLU A 1 70 ? -12.397 -0.016 -27.902 1.00 77.12 70 GLU A N 1
ATOM 544 C CA . GLU A 1 70 ? -13.349 -0.385 -28.947 1.00 77.12 70 GLU A CA 1
ATOM 545 C C . GLU A 1 70 ? -12.703 -0.315 -30.338 1.00 77.12 70 GLU A C 1
ATOM 547 O O . GLU A 1 70 ? -11.942 0.613 -30.648 1.00 77.12 70 GLU A O 1
ATOM 552 N N . LYS A 1 71 ? -13.044 -1.280 -31.201 1.00 73.69 71 LYS A N 1
ATOM 553 C CA . LYS A 1 71 ? -12.637 -1.281 -32.614 1.00 73.69 71 LYS A CA 1
ATOM 554 C C . LYS A 1 71 ? -13.247 -0.100 -33.364 1.00 73.69 71 LYS A C 1
ATOM 556 O O . LYS A 1 71 ? -14.267 0.458 -32.962 1.00 73.69 71 LYS A O 1
ATOM 561 N N . LEU A 1 72 ? -12.641 0.267 -34.490 1.00 62.16 72 LEU A N 1
ATOM 562 C CA . LEU A 1 72 ? -13.215 1.283 -35.365 1.00 62.16 72 LEU A CA 1
ATOM 563 C C . LEU A 1 72 ? -14.524 0.763 -35.976 1.00 62.16 72 LEU A C 1
ATOM 565 O O . LEU A 1 72 ? -14.541 -0.224 -36.708 1.00 62.16 72 LEU A O 1
ATOM 569 N N . VAL A 1 73 ? -15.636 1.443 -35.696 1.00 59.41 73 VAL A N 1
ATOM 570 C CA . VAL A 1 73 ? -16.907 1.187 -36.386 1.00 59.41 73 VAL A CA 1
ATOM 571 C C . VAL A 1 73 ? -16.731 1.592 -37.847 1.00 59.41 73 VAL A C 1
ATOM 573 O O . VAL A 1 73 ? -16.265 2.700 -38.095 1.00 59.41 73 VAL A O 1
ATOM 576 N N . HIS A 1 74 ? -17.072 0.695 -38.785 1.00 54.12 74 HIS A N 1
ATOM 577 C CA . HIS A 1 74 ? -16.916 0.846 -40.239 1.00 54.12 74 HIS A CA 1
ATOM 578 C C . HIS A 1 74 ? -16.954 2.303 -40.723 1.00 54.12 74 HIS A C 1
ATOM 580 O O . HIS A 1 74 ? -18.015 2.859 -41.007 1.00 54.12 74 HIS A O 1
ATOM 586 N N . VAL A 1 75 ? -15.773 2.906 -40.861 1.00 48.94 75 VAL A N 1
ATOM 587 C CA . VAL A 1 75 ? -15.626 4.169 -41.573 1.00 48.94 75 VAL A CA 1
ATOM 588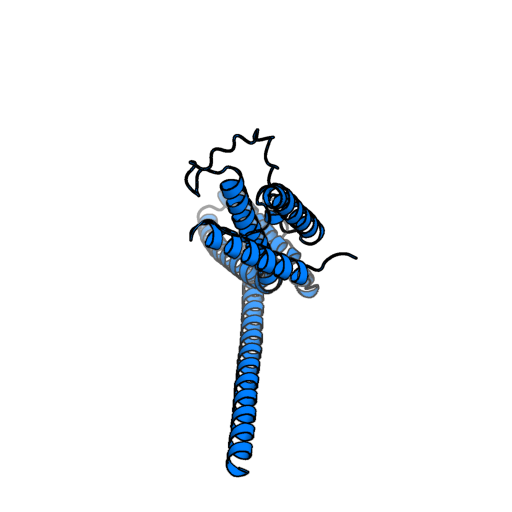 C C . VAL A 1 75 ? -15.617 3.784 -43.042 1.00 48.94 75 VAL A C 1
ATOM 590 O O . VAL A 1 75 ? -14.652 3.178 -43.511 1.00 48.94 75 VAL A O 1
ATOM 593 N N . ALA A 1 76 ? -16.717 4.063 -43.745 1.00 43.94 76 ALA A N 1
ATOM 594 C CA . ALA A 1 76 ? -16.725 4.031 -45.199 1.00 43.94 76 ALA A CA 1
ATOM 595 C C . ALA A 1 76 ? -15.510 4.842 -45.667 1.00 43.94 76 ALA A C 1
ATOM 597 O O . ALA A 1 76 ? -15.364 6.009 -45.302 1.00 43.94 76 ALA A O 1
ATOM 598 N N . THR A 1 77 ? -14.589 4.185 -46.364 1.00 48.34 77 THR A N 1
ATOM 599 C CA . THR A 1 77 ? -13.403 4.803 -46.951 1.00 48.34 77 THR A CA 1
ATOM 600 C C . THR A 1 77 ? -13.863 5.782 -48.017 1.00 48.34 77 THR A C 1
ATOM 602 O O . THR A 1 77 ? -14.012 5.420 -49.180 1.00 48.34 77 THR A O 1
ATOM 605 N N . GLU A 1 78 ? -14.151 7.011 -47.615 1.00 43.84 78 GLU A N 1
ATOM 606 C CA . GLU A 1 78 ? -14.013 8.134 -48.521 1.00 43.84 78 GLU A CA 1
ATOM 607 C C . GLU A 1 78 ? -12.526 8.488 -48.508 1.00 43.84 78 GLU A C 1
ATOM 609 O O . GLU A 1 78 ? -11.991 8.894 -47.472 1.00 43.84 78 GLU A O 1
ATOM 614 N N . ASP A 1 79 ? -11.873 8.226 -49.646 1.00 45.22 79 ASP A N 1
ATOM 615 C CA . ASP A 1 79 ? -10.513 8.641 -50.018 1.00 45.22 79 ASP A CA 1
ATOM 616 C C . ASP A 1 79 ? -10.420 10.172 -50.027 1.00 45.22 79 ASP A C 1
ATOM 618 O O . ASP A 1 79 ? -10.269 10.813 -51.067 1.00 45.22 79 ASP A O 1
ATOM 622 N N . ASP A 1 80 ? -10.586 10.788 -48.863 1.00 44.69 80 ASP A N 1
ATOM 623 C CA . ASP A 1 80 ? -10.430 12.220 -48.706 1.00 44.69 80 ASP A CA 1
ATOM 624 C C . ASP A 1 80 ? -9.046 12.485 -48.111 1.00 44.69 80 ASP A C 1
ATOM 626 O O . ASP A 1 80 ? -8.882 12.766 -46.921 1.00 44.69 80 ASP A O 1
ATOM 630 N N . ASP A 1 81 ? -8.041 12.388 -48.990 1.00 49.16 81 ASP A N 1
ATOM 631 C CA . ASP A 1 81 ? -6.624 12.746 -48.782 1.00 49.16 81 ASP A CA 1
ATOM 632 C C . ASP A 1 81 ? -6.426 14.205 -48.305 1.00 49.16 81 ASP A C 1
ATOM 634 O O . ASP A 1 81 ? -5.303 14.671 -48.106 1.00 49.16 81 ASP A O 1
ATOM 638 N N . THR A 1 82 ? -7.511 14.963 -48.128 1.00 47.09 82 THR A N 1
ATOM 639 C CA . THR A 1 82 ? -7.508 16.356 -47.677 1.00 47.09 82 THR A CA 1
ATOM 640 C C . THR A 1 82 ? -7.663 16.524 -46.163 1.00 47.09 82 THR A C 1
ATOM 642 O O . THR A 1 82 ? -7.456 17.632 -45.654 1.00 47.09 82 THR A O 1
ATOM 645 N N . LYS A 1 83 ? -7.982 15.458 -45.413 1.00 49.81 83 LYS A N 1
ATOM 646 C CA . LYS A 1 83 ? -8.095 15.538 -43.948 1.00 49.81 83 LYS A CA 1
ATOM 647 C C . LYS A 1 83 ? -6.719 15.724 -43.319 1.00 49.81 83 LYS A C 1
ATOM 649 O O . LYS A 1 83 ? -5.781 14.976 -43.587 1.00 49.81 83 LYS A O 1
ATOM 654 N N . ARG A 1 84 ? -6.593 16.746 -42.466 1.00 53.41 84 ARG A N 1
ATOM 655 C CA . ARG A 1 84 ? -5.352 17.030 -41.726 1.00 53.41 84 ARG A CA 1
ATOM 656 C C . ARG A 1 84 ? -4.938 15.783 -40.936 1.00 53.41 84 ARG A C 1
ATOM 658 O O . ARG A 1 84 ? -5.804 15.068 -40.447 1.00 53.41 84 ARG A O 1
ATOM 665 N N . VAL A 1 85 ? -3.634 15.563 -40.746 1.00 51.72 85 VAL A N 1
ATOM 666 C CA . VAL A 1 85 ? -3.040 14.374 -40.083 1.00 51.72 85 VAL A CA 1
ATOM 667 C C . VAL A 1 85 ? -3.683 14.035 -38.713 1.00 51.72 85 VAL A C 1
ATOM 669 O O . VAL A 1 85 ? -3.700 12.881 -38.315 1.00 51.72 85 VAL A O 1
ATOM 672 N N . GLY A 1 86 ? -4.335 14.988 -38.029 1.00 47.62 86 GLY A N 1
ATOM 673 C CA . GLY A 1 86 ? -5.093 14.761 -36.780 1.00 47.62 86 GLY A CA 1
ATOM 674 C C . GLY A 1 86 ? -6.606 14.475 -36.903 1.00 47.62 86 GLY A C 1
ATOM 675 O O . GLY A 1 86 ? -7.263 14.219 -35.894 1.00 47.62 86 GLY A O 1
ATOM 676 N N . GLU A 1 87 ? -7.186 14.535 -38.101 1.00 53.81 87 GLU A N 1
ATOM 677 C CA . GLU A 1 87 ? -8.628 14.362 -38.365 1.00 53.81 87 GLU A CA 1
ATOM 678 C C . GLU A 1 87 ? -8.968 12.967 -38.910 1.00 53.81 87 GLU A C 1
ATOM 680 O O . GLU A 1 87 ? -10.143 12.632 -39.067 1.00 53.81 87 GLU A O 1
ATOM 685 N N . ASN A 1 88 ? -7.954 12.134 -39.177 1.00 63.69 88 ASN A N 1
ATOM 686 C CA . ASN A 1 88 ? -8.154 10.744 -39.562 1.00 63.69 88 ASN A CA 1
ATOM 687 C C . ASN A 1 88 ? -8.577 9.918 -38.326 1.00 63.69 88 ASN A C 1
ATOM 689 O O . ASN A 1 88 ? -7.788 9.795 -37.382 1.00 63.69 88 ASN A O 1
ATOM 693 N N . PRO A 1 89 ? -9.776 9.297 -38.315 1.00 65.50 89 PRO A N 1
ATOM 694 C CA . PRO A 1 89 ? -10.249 8.478 -37.193 1.00 65.50 89 PRO A CA 1
ATOM 695 C C . PRO A 1 89 ? -9.287 7.343 -36.815 1.00 65.50 89 PRO A C 1
ATOM 697 O O . PRO A 1 89 ? -9.240 6.920 -35.662 1.00 65.50 89 PRO A O 1
ATOM 700 N N . ARG A 1 90 ? -8.483 6.861 -37.772 1.00 67.81 90 ARG A N 1
ATOM 701 C CA . ARG A 1 90 ? -7.474 5.819 -37.544 1.00 67.81 90 ARG A CA 1
ATOM 702 C C . ARG A 1 90 ? -6.257 6.343 -36.788 1.00 67.81 90 ARG A C 1
ATOM 704 O O . ARG A 1 90 ? -5.770 5.660 -35.895 1.00 67.81 90 ARG A O 1
ATOM 711 N N . PHE A 1 91 ? -5.821 7.567 -37.080 1.00 67.94 91 PHE A N 1
ATOM 712 C CA . PHE A 1 91 ? -4.746 8.235 -36.343 1.00 67.94 91 PHE A CA 1
ATOM 713 C C . PHE A 1 91 ? -5.163 8.530 -34.899 1.00 67.94 91 PHE A C 1
ATOM 715 O O . PHE A 1 91 ? -4.423 8.266 -33.952 1.00 67.94 91 PHE A O 1
ATOM 722 N N . GLN A 1 92 ? -6.407 8.978 -34.715 1.00 71.25 92 GLN A N 1
ATOM 723 C CA . GLN A 1 92 ? -6.997 9.151 -33.386 1.00 71.25 92 GLN A CA 1
ATOM 724 C C . GLN A 1 92 ? -7.052 7.823 -32.618 1.00 71.25 92 GLN A C 1
ATOM 726 O O . GLN A 1 92 ? -6.701 7.785 -31.439 1.00 71.25 92 GLN A O 1
ATOM 731 N N . LYS A 1 93 ? -7.400 6.721 -33.295 1.00 74.62 93 LYS A N 1
ATOM 732 C CA . LYS A 1 93 ? -7.400 5.379 -32.698 1.00 74.62 93 LYS A CA 1
ATOM 733 C C . LYS A 1 93 ? -5.989 4.893 -32.343 1.00 74.62 93 LYS A C 1
ATOM 735 O O . LYS A 1 93 ? -5.803 4.329 -31.270 1.00 74.62 93 LYS A O 1
ATOM 740 N N . MET A 1 94 ? -4.980 5.156 -33.177 1.00 73.75 94 MET A N 1
ATOM 741 C CA . MET A 1 94 ? -3.576 4.869 -32.843 1.00 73.75 94 MET A CA 1
ATOM 742 C C . MET A 1 94 ? -3.122 5.623 -31.587 1.00 73.75 94 MET A C 1
ATOM 744 O O . MET A 1 94 ? -2.492 5.027 -30.714 1.00 73.75 94 MET A O 1
ATOM 748 N N . HIS A 1 95 ? -3.487 6.901 -31.450 1.00 73.38 95 HIS A N 1
ATOM 749 C CA . HIS A 1 95 ? -3.221 7.680 -30.237 1.00 73.38 95 HIS A CA 1
ATOM 750 C C . HIS A 1 95 ? -3.942 7.130 -29.001 1.00 73.38 95 HIS A C 1
ATOM 752 O O . HIS A 1 95 ? -3.337 7.047 -27.931 1.00 73.38 95 HIS A O 1
ATOM 758 N N . GLU A 1 96 ? -5.212 6.742 -29.140 1.00 75.62 96 GLU A N 1
ATOM 759 C CA . GLU A 1 96 ? -6.003 6.119 -28.074 1.00 75.62 96 GLU A CA 1
ATOM 760 C C . GLU A 1 96 ? -5.336 4.830 -27.576 1.00 75.62 96 GLU A C 1
ATOM 762 O O . GLU A 1 96 ? -5.112 4.671 -26.375 1.00 75.62 96 GLU A O 1
ATOM 767 N N . VAL A 1 97 ? -4.930 3.953 -28.499 1.00 81.00 97 VAL A N 1
ATOM 768 C CA . VAL A 1 97 ? -4.240 2.699 -28.174 1.00 81.00 97 VAL A CA 1
ATOM 769 C C . VAL A 1 97 ? -2.873 2.971 -27.549 1.00 81.00 97 VAL A C 1
ATOM 771 O O . VAL A 1 97 ? -2.567 2.405 -26.504 1.00 81.00 97 VAL A O 1
ATOM 774 N N . ALA A 1 98 ? -2.073 3.890 -28.099 1.00 78.62 98 ALA A N 1
ATOM 775 C CA . ALA A 1 98 ? -0.772 4.244 -27.529 1.00 78.62 98 ALA A CA 1
ATOM 776 C C . ALA A 1 98 ? -0.891 4.778 -26.089 1.00 78.62 98 ALA A C 1
ATOM 778 O O . ALA A 1 98 ? -0.069 4.442 -25.228 1.00 78.62 98 ALA A O 1
ATOM 779 N N . PHE A 1 99 ? -1.924 5.577 -25.807 1.00 72.88 99 PHE A N 1
ATOM 780 C CA . PHE A 1 99 ? -2.220 6.075 -24.467 1.00 72.88 99 PHE A CA 1
ATOM 781 C C . PHE A 1 99 ? -2.651 4.945 -23.523 1.00 72.88 99 PHE A C 1
ATOM 783 O O . PHE A 1 99 ? -2.095 4.819 -22.429 1.00 72.88 99 PHE A O 1
ATOM 790 N N . ALA A 1 100 ? -3.570 4.083 -23.962 1.00 69.06 100 ALA A N 1
ATOM 791 C CA . ALA A 1 100 ? -4.051 2.943 -23.187 1.00 69.06 100 ALA A CA 1
ATOM 792 C C . ALA A 1 100 ? -2.925 1.937 -22.871 1.00 69.06 100 ALA A C 1
ATOM 794 O O . ALA A 1 100 ? -2.820 1.451 -21.740 1.00 69.06 100 ALA A O 1
ATOM 795 N N . THR A 1 101 ? -2.020 1.683 -23.824 1.00 78.81 101 THR A N 1
ATOM 796 C CA . THR A 1 101 ? -0.812 0.864 -23.639 1.00 78.81 101 THR A CA 1
ATOM 797 C C . THR A 1 101 ? 0.105 1.458 -22.573 1.00 78.81 101 THR A C 1
ATOM 799 O O . THR A 1 101 ? 0.510 0.746 -21.654 1.00 78.81 101 THR A O 1
ATOM 802 N N . LYS A 1 102 ? 0.390 2.766 -22.635 1.00 72.12 102 LYS A N 1
ATOM 803 C CA . LYS A 1 102 ? 1.231 3.455 -21.643 1.00 72.12 102 LYS A CA 1
ATOM 804 C C . LYS A 1 102 ? 0.607 3.450 -20.248 1.00 72.12 102 LYS A C 1
ATOM 806 O O . LYS A 1 102 ? 1.321 3.282 -19.257 1.00 72.12 102 LYS A O 1
ATOM 811 N N . GLN A 1 103 ? -0.712 3.617 -20.155 1.00 66.31 103 GLN A N 1
ATOM 812 C CA . GLN A 1 103 ? -1.437 3.509 -18.889 1.00 66.31 103 GLN A CA 1
ATOM 813 C C . GLN A 1 103 ? -1.317 2.103 -18.300 1.00 66.31 103 GLN A C 1
ATOM 815 O O . GLN A 1 103 ? -0.924 1.967 -17.142 1.00 66.31 103 GLN A O 1
ATOM 820 N N . LEU A 1 104 ? -1.571 1.063 -19.101 1.00 77.12 104 LEU A N 1
ATOM 821 C CA . LEU A 1 104 ? -1.459 -0.324 -18.655 1.00 77.12 104 LEU A CA 1
ATOM 822 C C . LEU A 1 104 ? -0.021 -0.656 -18.226 1.00 77.12 104 LEU A C 1
ATOM 824 O O . LEU A 1 104 ? 0.179 -1.202 -17.144 1.00 77.12 104 LEU A O 1
ATOM 828 N N . GLN A 1 105 ? 0.984 -0.250 -19.008 1.00 80.06 105 GLN A N 1
ATOM 829 C CA . GLN A 1 105 ? 2.399 -0.399 -18.654 1.00 80.06 105 GLN A CA 1
ATOM 830 C C . GLN A 1 105 ? 2.716 0.282 -17.316 1.00 80.06 105 GLN A C 1
ATOM 832 O O . GLN A 1 105 ? 3.300 -0.340 -16.433 1.00 80.06 105 GLN A O 1
ATOM 837 N N . THR A 1 106 ? 2.293 1.536 -17.134 1.00 69.31 106 THR A N 1
ATOM 838 C CA . THR A 1 106 ? 2.551 2.310 -15.908 1.00 69.31 106 THR A CA 1
ATOM 839 C C . THR A 1 106 ? 1.914 1.651 -14.684 1.00 69.31 106 THR A C 1
ATOM 841 O O . THR A 1 106 ? 2.536 1.584 -13.624 1.00 69.31 106 THR A O 1
ATOM 844 N N . VAL A 1 107 ? 0.692 1.128 -14.821 1.00 69.69 107 VAL A N 1
ATOM 845 C CA . VAL A 1 107 ? -0.006 0.423 -13.739 1.00 69.69 107 VAL A CA 1
ATOM 846 C C . VAL A 1 107 ? 0.675 -0.908 -13.420 1.00 69.69 107 VAL A C 1
ATOM 848 O O . VAL A 1 107 ? 0.822 -1.233 -12.245 1.00 69.69 107 VAL A O 1
ATOM 851 N N . LEU A 1 108 ? 1.140 -1.662 -14.421 1.00 78.25 108 LEU A N 1
ATOM 852 C CA . LEU A 1 108 ? 1.840 -2.934 -14.207 1.00 78.25 108 LEU A CA 1
ATOM 853 C C . LEU A 1 108 ? 3.243 -2.735 -13.621 1.00 78.25 108 LEU A C 1
ATOM 855 O O . LEU A 1 108 ? 3.620 -3.439 -12.686 1.00 78.25 108 LEU A O 1
ATOM 859 N N . GLU A 1 109 ? 3.995 -1.734 -14.079 1.00 74.94 109 GLU A N 1
ATOM 860 C CA . GLU A 1 109 ? 5.251 -1.323 -13.446 1.00 74.94 109 GLU A CA 1
ATOM 861 C C . GLU A 1 109 ? 5.023 -0.830 -12.017 1.00 74.94 109 GLU A C 1
ATOM 863 O O . GLU A 1 109 ? 5.805 -1.144 -11.121 1.00 74.94 109 GLU A O 1
ATOM 868 N N . GLY A 1 110 ? 3.942 -0.078 -11.793 1.00 61.75 110 GLY A N 1
ATOM 869 C CA . GLY A 1 110 ? 3.480 0.329 -10.473 1.00 61.75 110 GLY A CA 1
ATOM 870 C C . GLY A 1 110 ? 3.108 -0.869 -9.605 1.00 61.75 110 GLY A C 1
ATOM 871 O O . GLY A 1 110 ? 3.432 -0.869 -8.427 1.00 61.75 110 GLY A O 1
ATOM 872 N N . ALA A 1 111 ? 2.515 -1.920 -10.173 1.00 66.88 111 ALA A N 1
ATOM 873 C CA . ALA A 1 111 ? 2.185 -3.156 -9.472 1.00 66.88 111 ALA A CA 1
ATOM 874 C C . ALA A 1 111 ? 3.438 -3.973 -9.114 1.00 66.88 111 ALA A C 1
ATOM 876 O O . ALA A 1 111 ? 3.498 -4.516 -8.014 1.00 66.88 111 ALA A O 1
ATOM 877 N N . ILE A 1 112 ? 4.461 -4.014 -9.980 1.00 66.75 112 ILE A N 1
ATOM 878 C CA . ILE A 1 112 ? 5.767 -4.630 -9.675 1.00 66.75 112 ILE A CA 1
ATOM 879 C C . ILE A 1 112 ? 6.499 -3.839 -8.593 1.00 66.75 112 ILE A C 1
ATOM 881 O O . ILE A 1 112 ? 6.940 -4.412 -7.600 1.00 66.75 112 ILE A O 1
ATOM 885 N N . LYS A 1 113 ? 6.572 -2.513 -8.745 1.00 55.66 113 LYS A N 1
ATOM 886 C CA . LYS A 1 113 ? 7.201 -1.619 -7.764 1.00 55.66 113 LYS A CA 1
ATOM 887 C C . LYS A 1 113 ? 6.442 -1.632 -6.435 1.00 55.66 113 LYS A C 1
ATOM 889 O O . LYS A 1 113 ? 7.069 -1.627 -5.385 1.00 55.66 113 LYS A O 1
ATOM 894 N N . ALA A 1 114 ? 5.113 -1.735 -6.453 1.00 50.62 114 ALA A N 1
ATOM 895 C CA . ALA A 1 114 ? 4.292 -1.940 -5.264 1.00 50.62 114 ALA A CA 1
ATOM 896 C C . ALA A 1 114 ? 4.526 -3.326 -4.651 1.00 50.62 114 ALA A C 1
ATOM 898 O O . ALA A 1 114 ? 4.585 -3.432 -3.436 1.00 50.62 114 ALA A O 1
ATOM 899 N N . ARG A 1 115 ? 4.770 -4.384 -5.432 1.00 53.53 115 ARG A N 1
ATOM 900 C CA . ARG A 1 115 ? 5.147 -5.698 -4.879 1.00 53.53 115 ARG A CA 1
ATOM 901 C C . ARG A 1 115 ? 6.458 -5.662 -4.077 1.00 53.53 115 ARG A C 1
ATOM 903 O O . ARG A 1 115 ? 6.607 -6.459 -3.160 1.00 53.53 115 ARG A O 1
ATOM 910 N N . GLU A 1 116 ? 7.357 -4.715 -4.363 1.00 49.09 116 GLU A N 1
ATOM 911 C CA . GLU A 1 116 ? 8.582 -4.467 -3.581 1.00 49.09 116 GLU A CA 1
ATOM 912 C C . GLU A 1 116 ? 8.454 -3.328 -2.533 1.00 49.09 116 GLU A C 1
ATOM 914 O O . GLU A 1 116 ? 9.256 -3.278 -1.601 1.00 49.09 116 GLU A O 1
ATOM 919 N N . ALA A 1 117 ? 7.455 -2.433 -2.630 1.00 46.28 117 ALA A N 1
ATOM 920 C CA . ALA A 1 117 ? 7.310 -1.225 -1.791 1.00 46.28 117 ALA A CA 1
ATOM 921 C C . ALA A 1 117 ? 6.044 -1.159 -0.898 1.00 46.28 117 ALA A C 1
ATOM 923 O O . ALA A 1 117 ? 5.944 -0.279 -0.038 1.00 46.28 117 ALA A O 1
ATOM 924 N N . LYS A 1 118 ? 5.070 -2.063 -1.070 1.00 48.56 118 LYS A N 1
ATOM 925 C CA . LYS A 1 118 ? 3.742 -2.006 -0.427 1.00 48.56 118 LYS A CA 1
ATOM 926 C C . LYS A 1 118 ? 3.787 -2.244 1.085 1.00 48.56 118 LYS A C 1
ATOM 928 O O . LYS A 1 118 ? 3.131 -1.509 1.813 1.00 48.56 118 LYS A O 1
ATOM 933 N N . SER A 1 119 ? 4.663 -3.123 1.581 1.00 53.03 119 SER A N 1
ATOM 934 C CA . SER A 1 119 ? 4.806 -3.319 3.032 1.00 53.03 119 SER A CA 1
ATOM 935 C C . SER A 1 119 ? 5.318 -2.062 3.742 1.00 53.03 119 SER A C 1
ATOM 937 O O . SER A 1 119 ? 4.828 -1.725 4.810 1.00 53.03 119 SER A O 1
ATOM 939 N N . GLN A 1 120 ? 6.242 -1.299 3.150 1.00 53.56 120 GLN A N 1
ATOM 940 C CA . GLN A 1 120 ? 6.787 -0.102 3.798 1.00 53.56 120 GLN A CA 1
ATOM 941 C C . GLN A 1 120 ? 5.809 1.080 3.804 1.00 53.56 120 GLN A C 1
ATOM 943 O O . GLN A 1 120 ? 5.715 1.766 4.818 1.00 53.56 120 GLN A O 1
ATOM 948 N N . SER A 1 121 ? 5.063 1.316 2.718 1.00 57.00 121 SER A N 1
ATOM 949 C CA . SER A 1 121 ? 4.080 2.412 2.668 1.00 57.00 121 SER A CA 1
ATOM 950 C C . SER A 1 121 ? 2.851 2.138 3.541 1.00 57.00 121 SER A C 1
ATOM 952 O O . SER A 1 121 ? 2.329 3.066 4.156 1.00 57.00 121 SER A O 1
ATOM 954 N N . GLU A 1 122 ? 2.392 0.885 3.611 1.00 64.50 122 GLU A N 1
ATOM 955 C CA . GLU A 1 122 ? 1.266 0.491 4.467 1.00 64.50 122 GLU A CA 1
ATOM 956 C C . GLU A 1 122 ? 1.672 0.490 5.944 1.00 64.50 122 GLU A C 1
ATOM 958 O O . GLU A 1 122 ? 0.932 1.016 6.769 1.00 64.50 122 GLU A O 1
ATOM 963 N N . ILE A 1 123 ? 2.884 0.026 6.278 1.00 68.75 123 ILE A N 1
ATOM 964 C CA . ILE A 1 123 ? 3.422 0.119 7.644 1.00 68.75 123 ILE A CA 1
ATOM 965 C C . ILE A 1 123 ? 3.541 1.580 8.088 1.00 68.75 123 ILE A C 1
ATOM 967 O O . ILE A 1 123 ? 3.108 1.903 9.189 1.00 68.75 123 ILE A O 1
ATOM 971 N N . VAL A 1 124 ? 4.067 2.478 7.245 1.00 74.25 124 VAL A N 1
ATOM 972 C CA . VAL A 1 124 ? 4.158 3.912 7.577 1.00 74.25 124 VAL A CA 1
ATOM 973 C C . VAL A 1 124 ? 2.765 4.528 7.758 1.00 74.25 124 VAL A C 1
ATOM 975 O O . VAL A 1 124 ? 2.552 5.263 8.719 1.00 74.25 124 VAL A O 1
ATOM 978 N N . GLY A 1 125 ? 1.798 4.189 6.899 1.00 73.56 125 GLY A N 1
ATOM 979 C CA . GLY A 1 125 ? 0.414 4.649 7.045 1.00 73.56 125 GLY A CA 1
ATOM 980 C C . GLY A 1 125 ? -0.242 4.162 8.341 1.00 73.56 125 GLY A C 1
ATOM 981 O O . GLY A 1 125 ? -0.858 4.948 9.059 1.00 73.56 125 GLY A O 1
ATOM 982 N N . VAL A 1 126 ? -0.061 2.885 8.689 1.00 76.81 126 VAL A N 1
ATOM 983 C CA . VAL A 1 126 ? -0.573 2.320 9.944 1.00 76.81 126 VAL A CA 1
ATOM 984 C C . VAL A 1 126 ? 0.139 2.911 11.162 1.00 76.81 126 VAL A C 1
ATOM 986 O O . VAL A 1 126 ? -0.511 3.164 12.172 1.00 76.81 126 VAL A O 1
ATOM 989 N N . MET A 1 127 ? 1.440 3.198 11.078 1.00 81.50 127 MET A N 1
ATOM 990 C CA . MET A 1 127 ? 2.168 3.891 12.145 1.00 81.50 127 MET A CA 1
ATOM 991 C C . MET A 1 127 ? 1.550 5.262 12.446 1.00 81.50 127 MET A C 1
ATOM 993 O O . MET A 1 127 ? 1.279 5.548 13.608 1.00 81.50 127 MET A O 1
ATOM 997 N N . THR A 1 128 ? 1.237 6.065 11.424 1.00 78.56 128 THR A N 1
ATOM 998 C CA . THR A 1 128 ? 0.563 7.363 11.613 1.00 78.56 128 THR A CA 1
ATOM 999 C C . THR A 1 128 ? -0.841 7.209 12.204 1.00 78.56 128 THR A C 1
ATOM 1001 O O . THR A 1 128 ? -1.233 7.969 13.087 1.00 78.56 128 THR A O 1
ATOM 1004 N N . LEU A 1 129 ? -1.606 6.203 11.768 1.00 76.56 129 LEU A N 1
ATOM 1005 C CA . LEU A 1 129 ? -2.928 5.917 12.339 1.00 76.56 129 LEU A CA 1
ATOM 1006 C C . LEU A 1 129 ? -2.838 5.514 13.820 1.00 76.56 129 LEU A C 1
ATOM 1008 O O . LEU A 1 129 ? -3.646 5.963 14.631 1.00 76.56 129 LEU A O 1
ATOM 1012 N N . LEU A 1 130 ? -1.823 4.730 14.194 1.00 81.12 130 LEU A N 1
ATOM 1013 C CA . LEU A 1 130 ? -1.564 4.359 15.585 1.00 81.12 130 LEU A CA 1
ATOM 1014 C C . LEU A 1 130 ? -1.093 5.549 16.427 1.00 81.12 130 LEU A C 1
ATOM 1016 O O . LEU A 1 130 ? -1.465 5.624 17.596 1.00 81.12 130 LEU A O 1
ATOM 1020 N N . GLU A 1 131 ? -0.294 6.466 15.881 1.00 82.31 131 GLU A N 1
ATOM 1021 C CA . GLU A 1 131 ? 0.100 7.713 16.556 1.00 82.31 131 GLU A CA 1
ATOM 1022 C C . GLU A 1 131 ? -1.129 8.577 16.871 1.00 82.31 131 GLU A C 1
ATOM 1024 O O . GLU A 1 131 ? -1.340 8.929 18.034 1.00 82.31 131 GLU A O 1
ATOM 1029 N N . ASN A 1 132 ? -2.000 8.791 15.880 1.00 79.12 132 ASN A N 1
ATOM 1030 C CA . ASN A 1 132 ? -3.262 9.518 16.047 1.00 79.12 132 ASN A CA 1
ATOM 1031 C C . ASN A 1 132 ? -4.187 8.842 17.071 1.00 79.12 132 ASN A C 1
ATOM 1033 O O . ASN A 1 132 ? -4.776 9.513 17.919 1.00 79.12 132 ASN A O 1
ATOM 1037 N N . LEU A 1 133 ? -4.290 7.508 17.042 1.00 79.81 133 LEU A N 1
ATOM 1038 C CA . LEU A 1 133 ? -5.038 6.755 18.051 1.00 79.81 133 LEU A CA 1
ATOM 1039 C C . LEU A 1 133 ? -4.462 6.995 19.455 1.00 79.81 133 LEU A C 1
ATOM 1041 O O . LEU A 1 133 ? -5.205 7.142 20.422 1.00 79.81 133 LEU A O 1
ATOM 1045 N N . GLY A 1 134 ? -3.136 7.085 19.571 1.00 82.62 134 GLY A N 1
ATOM 1046 C CA . GLY A 1 134 ? -2.463 7.464 20.805 1.00 82.62 134 GLY A CA 1
ATOM 1047 C C . GLY A 1 134 ? -2.915 8.834 21.326 1.00 82.62 134 GLY A C 1
ATOM 1048 O O . GLY A 1 134 ? -3.216 8.970 22.514 1.00 82.62 134 GLY A O 1
ATOM 1049 N N . GLU A 1 135 ? -2.980 9.850 20.474 1.00 84.75 135 GLU A N 1
ATOM 1050 C CA . GLU A 1 135 ? -3.460 11.183 20.865 1.00 84.75 135 GLU A CA 1
ATOM 1051 C C . GLU A 1 135 ? -4.922 11.142 21.334 1.00 84.75 135 GLU A C 1
ATOM 1053 O O . GLU A 1 135 ? -5.251 11.662 22.402 1.00 84.75 135 GLU A O 1
ATOM 1058 N N . GLN A 1 136 ? -5.782 10.423 20.607 1.00 75.06 136 GLN A N 1
ATOM 1059 C CA . GLN A 1 136 ? -7.195 10.250 20.962 1.00 75.06 136 GLN A CA 1
ATOM 1060 C C . GLN A 1 136 ? -7.394 9.526 22.301 1.00 75.06 136 GLN A C 1
ATOM 1062 O O . GLN A 1 136 ? -8.272 9.908 23.078 1.00 75.06 136 GLN A O 1
ATOM 1067 N N . ILE A 1 137 ? -6.567 8.519 22.609 1.00 85.44 137 ILE A N 1
ATOM 1068 C CA . ILE A 1 137 ? -6.555 7.848 23.920 1.00 85.44 137 ILE A CA 1
ATOM 1069 C C . ILE A 1 137 ? -6.228 8.855 25.028 1.00 85.44 137 ILE A C 1
ATOM 1071 O O . ILE A 1 137 ? -6.903 8.859 26.056 1.00 85.44 137 ILE A O 1
ATOM 1075 N N . GLY A 1 138 ? -5.228 9.719 24.814 1.00 81.44 138 GLY A N 1
ATOM 1076 C CA . GLY A 1 138 ? -4.838 10.757 25.772 1.00 81.44 138 GLY A CA 1
ATOM 1077 C C . GLY A 1 138 ? -5.972 11.743 26.054 1.00 81.44 138 GLY A C 1
ATOM 1078 O O . GLY A 1 138 ? -6.348 11.929 27.209 1.00 81.44 138 GLY A O 1
ATOM 1079 N N . HIS A 1 139 ? -6.588 12.288 25.002 1.00 78.69 139 HIS A N 1
ATOM 1080 C CA . HIS A 1 139 ? -7.737 13.188 25.134 1.00 78.69 139 HIS A CA 1
ATOM 1081 C C . HIS A 1 139 ? -8.938 12.516 25.808 1.00 78.69 139 HIS A C 1
ATOM 1083 O O . HIS A 1 139 ? -9.572 13.093 26.688 1.00 78.69 139 HIS A O 1
ATOM 1089 N N . THR A 1 140 ? -9.231 11.265 25.451 1.00 78.00 140 THR A N 1
ATOM 1090 C CA . THR A 1 140 ? -10.336 10.512 26.063 1.00 78.00 140 THR A CA 1
ATOM 1091 C C . THR A 1 140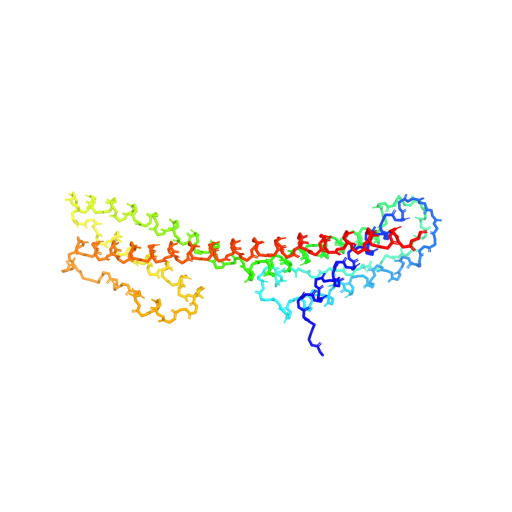 ? -10.068 10.231 27.542 1.00 78.00 140 THR A C 1
ATOM 1093 O O . THR A 1 140 ? -10.992 10.261 28.352 1.00 78.00 140 THR A O 1
ATOM 1096 N N . GLN A 1 141 ? -8.810 10.010 27.932 1.00 82.00 141 GLN A N 1
ATOM 1097 C CA . GLN A 1 141 ? -8.436 9.822 29.333 1.00 82.00 141 GLN A CA 1
ATOM 1098 C C . GLN A 1 141 ? -8.679 11.080 30.176 1.00 82.00 141 GLN A C 1
ATOM 1100 O O . GLN A 1 141 ? -9.126 10.961 31.319 1.00 82.00 141 GLN A O 1
ATOM 1105 N N . GLU A 1 142 ? -8.417 12.266 29.622 1.00 78.25 142 GLU A N 1
ATOM 1106 C CA . GLU A 1 142 ? -8.717 13.554 30.262 1.00 78.25 142 GLU A CA 1
ATOM 1107 C C . GLU A 1 142 ? -10.231 13.747 30.420 1.00 78.25 142 GLU A C 1
ATOM 1109 O O . GLU A 1 142 ? -10.704 13.978 31.532 1.00 78.25 142 GLU A O 1
ATOM 1114 N N . VAL A 1 143 ? -11.002 13.519 29.351 1.00 75.94 143 VAL A N 1
ATOM 1115 C CA . VAL A 1 143 ? -12.470 13.641 29.367 1.00 75.94 143 VAL A CA 1
ATOM 1116 C C . VAL A 1 143 ? -13.113 12.683 30.371 1.00 75.94 143 VAL A C 1
ATOM 1118 O O . VAL A 1 143 ? -13.962 13.098 31.150 1.00 75.94 143 VAL A O 1
ATOM 1121 N N . ILE A 1 144 ? -12.691 11.415 30.427 1.00 77.88 144 ILE A N 1
ATOM 1122 C CA . ILE A 1 144 ? -13.240 10.437 31.387 1.00 77.88 144 ILE A CA 1
ATOM 1123 C C . ILE A 1 144 ? -12.891 10.803 32.829 1.00 77.88 144 ILE A C 1
ATOM 1125 O O . ILE A 1 144 ? -13.659 10.510 33.747 1.00 77.88 144 ILE A O 1
ATOM 1129 N N . ARG A 1 145 ? -11.735 11.435 33.050 1.00 78.44 145 ARG A N 1
ATOM 1130 C CA . ARG A 1 145 ? -11.344 11.915 34.378 1.00 78.44 145 ARG A CA 1
ATOM 1131 C C . ARG A 1 145 ? -12.270 13.029 34.867 1.00 78.44 145 ARG A C 1
ATOM 1133 O O . ARG A 1 145 ? -12.539 13.094 36.063 1.00 78.44 145 ARG A O 1
ATOM 1140 N N . GLU A 1 146 ? -12.739 13.875 33.955 1.00 78.31 146 GLU A N 1
ATOM 1141 C CA . GLU A 1 146 ? -13.652 14.985 34.240 1.00 78.31 146 GLU A CA 1
ATOM 1142 C C . GLU A 1 146 ? -15.126 14.543 34.259 1.00 78.31 146 GLU A C 1
ATOM 1144 O O . GLU A 1 146 ? -15.889 15.008 35.104 1.00 78.31 146 GLU A O 1
ATOM 1149 N N . ASN A 1 147 ? -15.512 13.605 33.388 1.00 72.50 147 ASN A N 1
ATOM 1150 C CA . ASN A 1 147 ? -16.871 13.082 33.233 1.00 72.50 147 ASN A CA 1
ATOM 1151 C C . ASN A 1 147 ? -16.879 11.557 32.971 1.00 72.50 147 ASN A C 1
ATOM 1153 O O . ASN A 1 147 ? -16.947 11.101 31.825 1.00 72.50 147 ASN A O 1
ATOM 1157 N N . PRO A 1 148 ? -16.884 10.723 34.030 1.00 69.12 148 PRO A N 1
ATOM 1158 C CA . PRO A 1 148 ? -16.804 9.263 33.899 1.00 69.12 148 PRO A CA 1
ATOM 1159 C C . PRO A 1 148 ? -17.978 8.613 33.148 1.00 69.12 148 PRO A C 1
ATOM 1161 O O . PRO A 1 148 ? -17.837 7.509 32.623 1.00 69.12 148 PRO A O 1
ATOM 1164 N N . GLN A 1 149 ? -19.135 9.282 33.097 1.00 68.06 149 GLN A N 1
ATOM 1165 C CA . GLN A 1 149 ? -20.366 8.756 32.493 1.00 68.06 149 GLN A CA 1
ATOM 1166 C C . GLN A 1 149 ? -20.346 8.766 30.955 1.00 68.06 149 GLN A C 1
ATOM 1168 O O . GLN A 1 149 ? -21.035 7.959 30.338 1.00 68.06 149 GLN A O 1
ATOM 1173 N N . GLU A 1 150 ? -19.525 9.613 30.327 1.00 64.31 150 GLU A N 1
ATOM 1174 C CA . GLU A 1 150 ? -19.421 9.712 28.860 1.00 64.31 150 GLU A CA 1
ATOM 1175 C C . GLU A 1 150 ? -18.351 8.771 28.268 1.00 64.31 150 GLU A C 1
ATOM 1177 O O . GLU A 1 150 ? -18.170 8.689 27.054 1.00 64.31 150 GLU A O 1
ATOM 1182 N N . GLY A 1 151 ? -17.646 8.013 29.116 1.00 64.25 151 GLY A N 1
ATOM 1183 C CA . GLY A 1 151 ? -16.487 7.218 28.709 1.00 64.25 151 GLY A CA 1
ATOM 1184 C C . GLY A 1 151 ? -16.791 5.964 27.892 1.00 64.25 151 GLY A C 1
ATOM 1185 O O . GLY A 1 151 ? -15.985 5.574 27.049 1.00 64.25 151 GLY A O 1
ATOM 1186 N N . GLY A 1 152 ? -17.945 5.328 28.105 1.00 69.62 152 GLY A N 1
ATOM 1187 C CA . GLY A 1 152 ? -18.207 3.980 27.586 1.00 69.62 152 GLY A CA 1
ATOM 1188 C C . GLY A 1 152 ? -18.208 3.875 26.057 1.00 69.62 152 GLY A C 1
ATOM 1189 O O . GLY A 1 152 ? -17.568 2.983 25.499 1.00 69.62 152 GLY A O 1
ATOM 1190 N N . GLN A 1 153 ? -18.884 4.799 25.366 1.00 73.75 153 GLN A N 1
ATOM 1191 C CA . GLN A 1 153 ? -18.942 4.796 23.897 1.00 73.75 153 GLN A CA 1
ATOM 1192 C C . GLN A 1 153 ? -17.593 5.168 23.272 1.00 73.75 153 GLN A C 1
ATOM 1194 O O . GLN A 1 153 ? -17.156 4.513 22.327 1.00 73.75 153 GLN A O 1
ATOM 1199 N N . SER A 1 154 ? -16.905 6.160 23.840 1.00 77.62 154 SER A N 1
ATOM 1200 C CA . SER A 1 154 ? -15.595 6.614 23.367 1.00 77.62 154 SER A CA 1
ATOM 1201 C C . SER A 1 154 ? -14.539 5.516 23.490 1.00 77.62 154 SER A C 1
ATOM 1203 O O . SER A 1 154 ? -13.830 5.231 22.530 1.00 77.62 154 SER A O 1
ATOM 1205 N N . VAL A 1 155 ? -14.475 4.820 24.631 1.00 80.56 155 VAL A N 1
ATOM 1206 C CA . VAL A 1 155 ? -13.526 3.708 24.823 1.00 80.56 155 VAL A CA 1
ATOM 1207 C C . VAL A 1 155 ? -13.835 2.545 23.883 1.00 80.56 155 VAL A C 1
ATOM 1209 O O . VAL A 1 155 ? -12.908 1.972 23.311 1.00 80.56 155 VAL A O 1
ATOM 1212 N N . ARG A 1 156 ? -15.116 2.207 23.677 1.00 81.75 156 ARG A N 1
ATOM 1213 C CA . ARG A 1 156 ? -15.505 1.152 22.728 1.00 81.75 156 ARG A CA 1
ATOM 1214 C C . ARG A 1 156 ? -15.037 1.481 21.307 1.00 81.75 156 ARG A C 1
ATOM 1216 O O . ARG A 1 156 ? -14.419 0.628 20.677 1.00 81.75 156 ARG A O 1
ATOM 1223 N N . HIS A 1 157 ? -15.254 2.713 20.847 1.00 81.06 157 HIS A N 1
ATOM 1224 C CA . HIS A 1 157 ? -14.813 3.150 19.522 1.00 81.06 157 HIS A CA 1
ATOM 1225 C C . HIS A 1 157 ? -13.288 3.051 19.350 1.00 81.06 157 HIS A C 1
ATOM 1227 O O . HIS A 1 157 ? -12.807 2.533 18.345 1.00 81.06 157 HIS A O 1
ATOM 1233 N N . LEU A 1 158 ? -12.513 3.471 20.354 1.00 84.00 158 LEU A N 1
ATOM 1234 C CA . LEU A 1 158 ? -11.049 3.399 20.289 1.00 84.00 158 LEU A CA 1
ATOM 1235 C C . LEU A 1 158 ? -10.521 1.953 20.265 1.00 84.00 158 LEU A C 1
ATOM 1237 O O . LEU A 1 158 ? -9.517 1.670 19.609 1.00 84.00 158 LEU A O 1
ATOM 1241 N N . VAL A 1 159 ? -11.195 1.028 20.956 1.00 86.38 159 VAL A N 1
ATOM 1242 C CA . VAL A 1 159 ? -10.875 -0.409 20.909 1.00 86.38 159 VAL A CA 1
ATOM 1243 C C . VAL A 1 159 ? -11.156 -0.995 19.521 1.00 86.38 159 VAL A C 1
ATOM 1245 O O . VAL A 1 159 ? -10.344 -1.762 19.003 1.00 86.38 159 VAL A O 1
ATOM 1248 N N . GLU A 1 160 ? -12.272 -0.619 18.894 1.00 86.12 160 GLU A N 1
ATOM 1249 C CA . GLU A 1 160 ? -12.606 -1.034 17.525 1.00 86.12 160 GLU A CA 1
ATOM 1250 C C . GLU A 1 160 ? -11.579 -0.516 16.510 1.00 86.12 160 GLU A C 1
ATOM 1252 O O . GLU A 1 160 ? -11.109 -1.279 15.665 1.00 86.12 160 GLU A O 1
ATOM 1257 N N . GLU A 1 161 ? -11.165 0.746 16.638 1.00 80.81 161 GLU A N 1
ATOM 1258 C CA . GLU A 1 161 ? -10.137 1.351 15.787 1.00 80.81 161 GLU A CA 1
ATOM 1259 C C . GLU A 1 161 ? -8.778 0.656 15.936 1.00 80.81 161 GLU A C 1
ATOM 1261 O O . GLU A 1 161 ? -8.147 0.321 14.932 1.00 80.81 161 GLU A O 1
ATOM 1266 N N . TYR A 1 162 ? -8.352 0.341 17.165 1.00 89.75 162 TYR A N 1
ATOM 1267 C CA . TYR A 1 162 ? -7.147 -0.463 17.387 1.00 89.75 162 TYR A CA 1
ATOM 1268 C C . TYR A 1 162 ? -7.232 -1.830 16.704 1.00 89.75 162 TYR A C 1
ATOM 1270 O O . TYR A 1 162 ? -6.308 -2.221 15.990 1.00 89.75 162 TYR A O 1
ATOM 1278 N N . ASN A 1 163 ? -8.341 -2.549 16.895 1.00 88.31 163 ASN A N 1
ATOM 1279 C CA . ASN A 1 163 ? -8.530 -3.877 16.312 1.00 88.31 163 ASN A CA 1
ATOM 1280 C C . ASN A 1 163 ? -8.539 -3.823 14.776 1.00 88.31 163 ASN A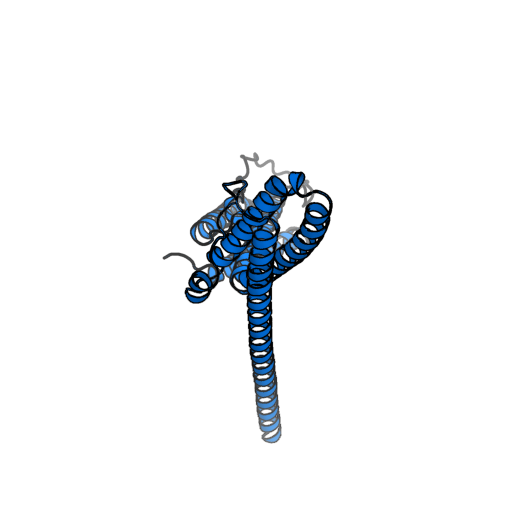 C 1
ATOM 1282 O O . ASN A 1 163 ? -7.978 -4.708 14.129 1.00 88.31 163 ASN A O 1
ATOM 1286 N N . ARG A 1 164 ? -9.107 -2.761 14.192 1.00 85.44 164 ARG A N 1
ATOM 1287 C CA . ARG A 1 164 ? -9.070 -2.497 12.748 1.00 85.44 164 ARG A CA 1
ATOM 1288 C C . ARG A 1 164 ? -7.639 -2.287 12.256 1.00 85.44 164 ARG A C 1
ATOM 1290 O O . ARG A 1 164 ? -7.243 -2.907 11.271 1.00 85.44 164 ARG A O 1
ATOM 1297 N N . TYR A 1 165 ? -6.846 -1.466 12.945 1.00 84.44 165 TYR A N 1
ATOM 1298 C CA . TYR A 1 165 ? -5.440 -1.246 12.588 1.00 84.44 165 TYR A CA 1
ATOM 1299 C C . TYR A 1 165 ? -4.597 -2.512 12.742 1.00 84.44 165 TYR A C 1
ATOM 1301 O O . TYR A 1 165 ? -3.791 -2.811 11.864 1.00 84.44 165 TYR A O 1
ATOM 1309 N N . LEU A 1 166 ? -4.819 -3.296 13.799 1.00 86.75 166 LEU A N 1
ATOM 1310 C CA . LEU A 1 166 ? -4.166 -4.590 13.987 1.00 86.75 166 LEU A CA 1
ATOM 1311 C C . LEU A 1 166 ? -4.509 -5.570 12.852 1.00 86.75 166 LEU A C 1
ATOM 1313 O O . LEU A 1 166 ? -3.614 -6.255 12.364 1.00 86.75 166 LEU A O 1
ATOM 1317 N N . GLY A 1 167 ? -5.764 -5.599 12.393 1.00 83.06 167 GLY A N 1
ATOM 1318 C CA . GLY A 1 167 ? -6.189 -6.403 11.242 1.00 83.06 167 GLY A CA 1
ATOM 1319 C C . GLY A 1 167 ? -5.410 -6.067 9.968 1.00 83.06 167 GLY A C 1
ATOM 1320 O O . GLY A 1 167 ? -4.880 -6.968 9.328 1.00 83.06 167 GLY A O 1
ATOM 1321 N N . ILE A 1 168 ? -5.235 -4.775 9.670 1.00 80.81 168 ILE A N 1
ATOM 1322 C CA . ILE A 1 168 ? -4.445 -4.317 8.512 1.00 80.81 168 ILE A CA 1
ATOM 1323 C C . ILE A 1 168 ? -2.987 -4.804 8.608 1.00 80.81 168 ILE A C 1
ATOM 1325 O O . ILE A 1 168 ? -2.414 -5.249 7.616 1.00 80.81 168 ILE A O 1
ATOM 1329 N N . VAL A 1 169 ? -2.380 -4.762 9.801 1.00 80.44 169 VAL A N 1
ATOM 1330 C CA . VAL A 1 169 ? -1.004 -5.256 10.008 1.00 80.44 169 VAL A CA 1
ATOM 1331 C C . VAL A 1 169 ? -0.919 -6.773 9.838 1.00 80.44 169 VAL A C 1
ATOM 1333 O O . VAL A 1 169 ? 0.031 -7.271 9.238 1.00 80.44 169 VAL A O 1
ATOM 1336 N N . LEU A 1 170 ? -1.890 -7.516 10.364 1.00 80.62 170 LEU A N 1
ATOM 1337 C CA . LEU A 1 170 ? -1.913 -8.977 10.284 1.00 80.62 170 LEU A CA 1
ATOM 1338 C C . LEU A 1 170 ? -2.156 -9.475 8.857 1.00 80.62 170 LEU A C 1
ATOM 1340 O O . LEU A 1 170 ? -1.522 -10.433 8.437 1.00 80.62 170 LEU A O 1
ATOM 1344 N N . GLU A 1 171 ? -3.025 -8.815 8.092 1.00 76.25 171 GLU A N 1
ATOM 1345 C CA . GLU A 1 171 ? -3.246 -9.134 6.676 1.00 76.25 171 GLU A CA 1
ATOM 1346 C C . GLU A 1 171 ? -2.026 -8.787 5.811 1.00 76.25 171 GLU A C 1
ATOM 1348 O O . GLU A 1 171 ? -1.725 -9.482 4.841 1.00 76.25 171 GLU A O 1
ATOM 1353 N N . GLY A 1 172 ? -1.303 -7.722 6.170 1.00 64.69 172 GLY A N 1
ATOM 1354 C CA . GLY A 1 172 ? -0.112 -7.264 5.455 1.00 64.69 172 GLY A CA 1
ATOM 1355 C C . GLY A 1 172 ? 1.191 -7.981 5.827 1.00 64.69 172 GLY A C 1
ATOM 1356 O O . GLY A 1 172 ? 2.214 -7.731 5.186 1.00 64.69 172 GLY A O 1
ATOM 1357 N N . THR A 1 173 ? 1.200 -8.841 6.854 1.00 64.31 173 THR A N 1
ATOM 1358 C CA . THR A 1 173 ? 2.418 -9.509 7.340 1.00 64.31 173 THR A CA 1
ATOM 1359 C C . THR A 1 173 ? 2.203 -11.009 7.534 1.00 64.31 173 THR A C 1
ATOM 1361 O O . THR A 1 173 ? 1.331 -11.438 8.275 1.00 64.31 173 THR A O 1
ATOM 1364 N N . GLU A 1 174 ? 3.057 -11.839 6.932 1.00 60.56 174 GLU A N 1
ATOM 1365 C CA . GLU A 1 174 ? 3.062 -13.296 7.170 1.00 60.56 174 GLU A CA 1
ATOM 1366 C C . GLU A 1 174 ? 3.766 -13.676 8.498 1.00 60.56 174 GLU A C 1
ATOM 1368 O O . GLU A 1 174 ? 4.191 -14.815 8.690 1.00 60.56 174 GLU A O 1
ATOM 1373 N N . ASP A 1 175 ? 3.943 -12.726 9.426 1.00 68.62 175 ASP A N 1
ATOM 1374 C CA . ASP A 1 175 ? 4.677 -12.950 10.675 1.00 68.62 175 ASP A CA 1
ATOM 1375 C C . ASP A 1 175 ? 3.781 -13.613 11.738 1.00 68.62 175 ASP A C 1
ATOM 1377 O O . ASP A 1 175 ? 3.061 -12.960 12.499 1.00 68.62 175 ASP A O 1
ATOM 1381 N N . GLU A 1 176 ? 3.872 -14.941 11.841 1.00 72.31 176 GLU A N 1
ATOM 1382 C CA . GLU A 1 176 ? 3.181 -15.722 12.877 1.00 72.31 176 GLU A CA 1
ATOM 1383 C C . GLU A 1 176 ? 3.530 -15.294 14.314 1.00 72.31 176 GLU A C 1
ATOM 1385 O O . GLU A 1 176 ? 2.763 -15.554 15.248 1.00 72.31 176 GLU A O 1
ATOM 1390 N N . VAL A 1 177 ? 4.696 -14.675 14.534 1.00 73.31 177 VAL A N 1
ATOM 1391 C CA . VAL A 1 177 ? 5.101 -14.177 15.854 1.00 73.31 177 VAL A CA 1
ATOM 1392 C C . VAL A 1 177 ? 4.310 -12.919 16.194 1.00 73.31 177 VAL A C 1
ATOM 1394 O O . VAL A 1 177 ? 3.847 -12.782 17.329 1.00 73.31 177 VAL A O 1
ATOM 1397 N N . LEU A 1 178 ? 4.077 -12.040 15.217 1.00 75.56 178 LEU A N 1
ATOM 1398 C CA . LEU A 1 178 ? 3.262 -10.838 15.389 1.00 75.56 178 LEU A CA 1
ATOM 1399 C C . LEU A 1 178 ? 1.823 -11.195 15.790 1.00 75.56 178 LEU A C 1
ATOM 1401 O O . LEU A 1 178 ? 1.320 -10.652 16.775 1.00 75.56 178 LEU A O 1
ATOM 1405 N N . ALA A 1 179 ? 1.224 -12.193 15.131 1.00 76.56 179 ALA A N 1
ATOM 1406 C CA . ALA A 1 179 ? -0.109 -12.709 15.465 1.00 76.56 179 ALA A CA 1
ATOM 1407 C C . ALA A 1 179 ? -0.212 -13.319 16.878 1.00 76.56 179 ALA A C 1
ATOM 1409 O O . ALA A 1 179 ? -1.290 -13.366 17.472 1.00 76.56 179 ALA A O 1
ATOM 1410 N N . LYS A 1 180 ? 0.903 -13.796 17.445 1.00 79.44 180 LYS A N 1
ATOM 1411 C CA . LYS A 1 180 ? 0.944 -14.330 18.817 1.00 79.44 180 LYS A CA 1
ATOM 1412 C C . LYS A 1 180 ? 1.145 -13.239 19.867 1.00 79.44 180 LYS A C 1
ATOM 1414 O O . LYS A 1 180 ? 0.617 -13.388 20.971 1.00 79.44 180 LYS A O 1
ATOM 1419 N N . MET A 1 181 ? 1.907 -12.192 19.540 1.00 80.81 181 MET A N 1
ATOM 1420 C CA . MET A 1 181 ? 2.262 -11.100 20.455 1.00 80.81 181 MET A CA 1
ATOM 1421 C C . MET A 1 181 ? 1.165 -10.044 20.587 1.00 80.81 181 MET A C 1
ATOM 1423 O O . MET A 1 181 ? 0.955 -9.536 21.686 1.00 80.81 181 MET A O 1
ATOM 1427 N N . PHE A 1 182 ? 0.469 -9.725 19.495 1.00 86.94 182 PHE A N 1
ATOM 1428 C CA . PHE A 1 182 ? -0.583 -8.713 19.475 1.00 86.94 182 PHE A CA 1
ATOM 1429 C C . PHE A 1 182 ? -1.919 -9.373 19.165 1.00 86.94 182 PHE A C 1
ATOM 1431 O O . PHE A 1 182 ? -2.064 -10.066 18.161 1.00 86.94 182 PHE A O 1
ATOM 1438 N N . ARG A 1 183 ? -2.892 -9.180 20.056 1.00 87.56 183 ARG A N 1
ATOM 1439 C CA . ARG A 1 183 ? -4.220 -9.785 19.948 1.00 87.56 183 ARG A CA 1
ATOM 1440 C C . ARG A 1 183 ? -5.295 -8.705 19.954 1.00 87.56 183 ARG A C 1
ATOM 1442 O O . ARG A 1 183 ? -5.082 -7.669 20.586 1.00 87.56 183 ARG A O 1
ATOM 1449 N N . PRO A 1 184 ? -6.442 -8.956 19.299 1.00 88.69 184 PRO A N 1
ATOM 1450 C CA . PRO A 1 184 ? -7.586 -8.070 19.402 1.00 88.69 184 PRO A CA 1
ATOM 1451 C C . PRO A 1 184 ? -7.981 -7.881 20.865 1.00 88.69 184 PRO A C 1
ATOM 1453 O O . PRO A 1 184 ? -8.040 -8.848 21.628 1.00 88.69 184 PRO A O 1
ATOM 1456 N N . LEU A 1 185 ? -8.248 -6.639 21.248 1.00 89.00 185 LEU A N 1
ATOM 1457 C CA . LEU A 1 185 ? -8.752 -6.320 22.574 1.00 89.00 185 LEU A CA 1
ATOM 1458 C C . LEU A 1 185 ? -10.253 -6.582 22.622 1.00 89.00 185 LEU A C 1
ATOM 1460 O O . LEU A 1 185 ? -10.984 -6.237 21.690 1.00 89.00 185 LEU A O 1
ATOM 1464 N N . GLU A 1 186 ? -10.712 -7.164 23.727 1.00 86.69 186 GLU A N 1
ATOM 1465 C CA . GLU A 1 186 ? -12.139 -7.396 23.930 1.00 86.69 186 GLU A CA 1
ATOM 1466 C C . GLU A 1 186 ? -12.899 -6.061 23.985 1.00 86.69 186 GLU A C 1
ATOM 1468 O O . GLU A 1 186 ? -12.439 -5.122 24.655 1.00 86.69 186 GLU A O 1
ATOM 1473 N N . PRO A 1 187 ? -14.046 -5.956 23.288 1.00 75.94 187 PRO A N 1
ATOM 1474 C CA . PRO A 1 187 ? -14.880 -4.768 23.338 1.00 75.94 187 PRO A CA 1
ATOM 1475 C C . PRO A 1 187 ? -15.435 -4.575 24.749 1.00 75.94 187 PRO A C 1
ATOM 1477 O O . PRO A 1 187 ? -15.656 -5.527 25.491 1.00 75.94 187 PRO A O 1
ATOM 1480 N N . VAL A 1 188 ? -15.694 -3.326 25.124 1.00 69.56 188 VAL A N 1
ATOM 1481 C CA . VAL A 1 188 ? -16.320 -3.017 26.413 1.00 69.56 188 VAL A CA 1
ATOM 1482 C C . VAL A 1 188 ? -17.780 -3.471 26.363 1.00 69.56 188 VAL A C 1
ATOM 1484 O O . VAL A 1 188 ? -18.565 -2.885 25.614 1.00 69.56 188 VAL A O 1
ATOM 1487 N N . VAL A 1 189 ? -18.136 -4.523 27.107 1.00 65.19 189 VAL A N 1
ATOM 1488 C CA . VAL A 1 189 ? -19.497 -5.102 27.118 1.00 65.19 189 VAL A CA 1
ATOM 1489 C C . VAL A 1 189 ? -20.315 -4.637 28.329 1.00 65.19 189 VAL A C 1
ATOM 1491 O O . VAL A 1 189 ? -21.497 -4.356 28.155 1.00 65.19 189 VAL A O 1
ATOM 1494 N N . ASP A 1 190 ? -19.680 -4.441 29.494 1.00 63.44 190 ASP A N 1
ATOM 1495 C CA . ASP A 1 190 ? -20.354 -4.128 30.766 1.00 63.44 190 ASP A CA 1
ATOM 1496 C C . ASP A 1 190 ? -19.826 -2.857 31.459 1.00 63.44 190 ASP A C 1
ATOM 1498 O O . ASP A 1 190 ? -18.622 -2.573 31.443 1.00 63.44 190 ASP A O 1
ATOM 1502 N N . GLU A 1 191 ? -20.723 -2.153 32.168 1.00 58.31 191 GLU A N 1
ATOM 1503 C CA . GLU A 1 191 ? -20.440 -0.975 33.018 1.00 58.31 191 GLU A CA 1
ATOM 1504 C C . GLU A 1 191 ? -19.513 -1.278 34.213 1.00 58.31 191 GLU A C 1
ATOM 1506 O O . GLU A 1 191 ? -18.999 -0.360 34.850 1.00 58.31 191 GLU A O 1
ATOM 1511 N N . SER A 1 192 ? -19.265 -2.555 34.525 1.00 53.78 192 SER A N 1
ATOM 1512 C CA . SER A 1 192 ? -18.337 -2.975 35.585 1.00 53.78 192 SER A CA 1
ATOM 1513 C C . SER A 1 192 ? -16.862 -2.848 35.193 1.00 53.78 192 SER A C 1
ATOM 1515 O O . SER A 1 192 ? -15.984 -3.017 36.040 1.00 53.78 192 SER A O 1
ATOM 1517 N N . THR A 1 193 ? -16.571 -2.590 33.916 1.00 63.81 193 THR A N 1
ATOM 1518 C CA . THR A 1 193 ? -15.201 -2.445 33.417 1.00 63.81 193 THR A CA 1
ATOM 1519 C C . THR A 1 193 ? -14.715 -1.028 33.690 1.00 63.81 193 THR A C 1
ATOM 1521 O O . THR A 1 193 ? -15.271 -0.064 33.168 1.00 63.81 193 THR A O 1
ATOM 1524 N N . SER A 1 194 ? -13.650 -0.882 34.479 1.00 76.88 194 SER A N 1
ATOM 1525 C CA . SER A 1 194 ? -13.001 0.415 34.678 1.00 76.88 194 SER A CA 1
ATOM 1526 C C . SER A 1 194 ? -12.509 0.958 33.332 1.00 76.88 194 SER A C 1
ATOM 1528 O O . SER A 1 194 ? -11.569 0.429 32.734 1.00 76.88 194 SER A O 1
ATOM 1530 N N . TYR A 1 195 ? -13.142 2.027 32.840 1.00 81.31 195 TYR A N 1
ATOM 1531 C CA . TYR A 1 195 ? -12.757 2.672 31.581 1.00 81.31 195 TYR A CA 1
ATOM 1532 C C . TYR A 1 195 ? -11.301 3.157 31.603 1.00 81.31 195 TYR A C 1
ATOM 1534 O O . TYR A 1 195 ? -10.625 3.129 30.577 1.00 81.31 195 TYR A O 1
ATOM 1542 N N . GLN A 1 196 ? -10.797 3.541 32.780 1.00 81.38 196 GLN A N 1
ATOM 1543 C CA . GLN A 1 196 ? -9.390 3.897 32.995 1.00 81.38 196 GLN A CA 1
ATOM 1544 C C . GLN A 1 196 ? -8.454 2.703 32.770 1.00 81.38 196 GLN A C 1
ATOM 1546 O O . GLN A 1 196 ? -7.426 2.845 32.102 1.00 81.38 196 GLN A O 1
ATOM 1551 N N . ASP A 1 197 ? -8.820 1.522 33.269 1.00 85.12 197 ASP A N 1
ATOM 1552 C CA . ASP A 1 197 ? -8.010 0.314 33.094 1.00 85.12 197 ASP A CA 1
ATOM 1553 C C . ASP A 1 197 ? -8.011 -0.115 31.625 1.00 85.12 197 ASP A C 1
ATOM 1555 O O . ASP A 1 197 ? -6.959 -0.441 31.073 1.00 85.12 197 ASP A O 1
ATOM 1559 N N . LYS A 1 198 ? -9.164 -0.005 30.949 1.00 87.06 198 LYS A N 1
ATOM 1560 C CA . LYS A 1 198 ? -9.270 -0.318 29.520 1.00 87.06 198 LYS A CA 1
ATOM 1561 C C . LYS A 1 198 ? -8.485 0.656 28.641 1.00 87.06 198 LYS A C 1
ATOM 1563 O O . LYS A 1 198 ? -7.824 0.222 27.702 1.00 87.06 198 LYS A O 1
ATOM 1568 N N . LEU A 1 199 ? -8.502 1.953 28.954 1.00 86.25 199 LEU A N 1
ATOM 1569 C CA . LEU A 1 199 ? -7.659 2.938 28.267 1.00 86.25 199 LEU A CA 1
ATOM 1570 C C . LEU A 1 199 ? -6.169 2.663 28.484 1.00 86.25 199 LEU A C 1
ATOM 1572 O O . LEU A 1 199 ? -5.380 2.814 27.553 1.00 86.25 199 LEU A O 1
ATOM 1576 N N . SER A 1 200 ? -5.782 2.229 29.684 1.00 88.31 200 SER A N 1
ATOM 1577 C CA . SER A 1 200 ? -4.393 1.882 29.999 1.00 88.31 200 SER A CA 1
ATOM 1578 C C . SER A 1 200 ? -3.931 0.638 29.234 1.00 88.31 200 SER A C 1
ATOM 1580 O O . SER A 1 200 ? -2.845 0.638 28.653 1.00 88.31 200 SER A O 1
ATOM 1582 N N . GLU A 1 201 ? -4.774 -0.397 29.170 1.00 91.31 201 GLU A N 1
ATOM 1583 C CA . GLU A 1 201 ? -4.545 -1.596 28.354 1.00 91.31 201 GLU A CA 1
ATOM 1584 C C . GLU A 1 201 ? -4.415 -1.236 26.866 1.00 91.31 201 GLU A C 1
ATOM 1586 O O . GLU A 1 201 ? -3.440 -1.612 26.211 1.00 91.31 201 GLU A O 1
ATOM 1591 N N . LEU A 1 202 ? -5.353 -0.437 26.351 1.00 90.56 202 LEU A N 1
ATOM 1592 C CA . LEU A 1 202 ? -5.357 0.033 24.970 1.00 90.56 202 LEU A CA 1
ATOM 1593 C C . LEU A 1 202 ? -4.099 0.847 24.639 1.00 90.56 202 LEU A C 1
ATOM 1595 O O . LEU A 1 202 ? -3.485 0.636 23.593 1.00 90.56 202 LEU A O 1
ATOM 1599 N N . ARG A 1 203 ? -3.665 1.736 25.540 1.00 91.62 203 ARG A N 1
ATOM 1600 C CA . ARG A 1 203 ? -2.433 2.523 25.384 1.00 91.62 203 ARG A CA 1
ATOM 1601 C C . ARG A 1 203 ? -1.198 1.632 25.299 1.00 91.62 203 ARG A C 1
ATOM 1603 O O . ARG A 1 203 ? -0.300 1.883 24.492 1.00 91.62 203 ARG A O 1
ATOM 1610 N N . LEU A 1 204 ? -1.137 0.594 26.127 1.00 92.06 204 LEU A N 1
ATOM 1611 C CA . LEU A 1 204 ? -0.024 -0.349 26.132 1.00 92.06 204 LEU A CA 1
ATOM 1612 C C . LEU A 1 204 ? 0.010 -1.172 24.834 1.00 92.06 204 LEU A C 1
ATOM 1614 O O . LEU A 1 204 ? 1.068 -1.313 24.222 1.00 92.06 204 LEU A O 1
ATOM 1618 N N . ALA A 1 205 ? -1.150 -1.637 24.367 1.00 90.19 205 ALA A N 1
ATOM 1619 C CA . ALA A 1 205 ? -1.281 -2.378 23.115 1.00 90.19 205 ALA A CA 1
ATOM 1620 C C . ALA A 1 205 ? -0.931 -1.522 21.880 1.00 90.19 205 ALA A C 1
ATOM 1622 O O . ALA A 1 205 ? -0.173 -1.962 21.011 1.00 90.19 205 ALA A O 1
ATOM 1623 N N . GLN A 1 206 ? -1.425 -0.280 21.828 1.00 93.25 206 GLN A N 1
ATOM 1624 C CA . GLN A 1 206 ? -1.139 0.694 20.768 1.00 93.25 206 GLN A CA 1
ATOM 1625 C C . GLN A 1 206 ? 0.357 1.026 20.699 1.00 93.25 206 GLN A C 1
ATOM 1627 O O . GLN A 1 206 ? 0.967 0.915 19.635 1.00 93.25 206 GLN A O 1
ATOM 1632 N N . SER A 1 207 ? 0.968 1.388 21.830 1.00 90.44 207 SER A N 1
ATOM 1633 C CA . SER A 1 207 ? 2.387 1.767 21.877 1.00 90.44 207 SER A CA 1
ATOM 1634 C C . SER A 1 207 ? 3.322 0.595 21.570 1.00 90.44 207 SER A C 1
ATOM 1636 O O . SER A 1 207 ? 4.329 0.771 20.879 1.00 90.44 207 SER A O 1
ATOM 1638 N N . GLY A 1 208 ? 2.972 -0.614 22.021 1.00 89.00 208 GLY A N 1
ATOM 1639 C CA . GLY A 1 208 ? 3.703 -1.837 21.701 1.00 89.00 208 GLY A CA 1
ATOM 1640 C C . GLY A 1 208 ? 3.712 -2.133 20.201 1.00 89.00 208 GLY A C 1
ATOM 1641 O O . GLY A 1 208 ? 4.779 -2.388 19.634 1.00 89.00 208 GLY A O 1
ATOM 1642 N N . LEU A 1 209 ? 2.546 -2.048 19.549 1.00 88.19 209 LEU A N 1
ATOM 1643 C CA . LEU A 1 209 ? 2.419 -2.284 18.110 1.00 88.19 209 LEU A CA 1
ATOM 1644 C C . LEU A 1 209 ? 3.181 -1.223 17.305 1.00 88.19 209 LEU A C 1
ATOM 1646 O O . LEU A 1 209 ? 3.961 -1.567 16.417 1.00 88.19 209 LEU A O 1
ATOM 1650 N N . LEU A 1 210 ? 3.034 0.054 17.668 1.00 86.12 210 LEU A N 1
ATOM 1651 C CA . LEU A 1 210 ? 3.754 1.158 17.031 1.00 86.12 210 LEU A CA 1
ATOM 1652 C C . LEU A 1 210 ? 5.278 0.972 17.118 1.00 86.12 210 LEU A C 1
ATOM 1654 O O . LEU A 1 210 ? 5.976 1.078 16.110 1.00 86.12 210 LEU A O 1
ATOM 1658 N N . SER A 1 211 ? 5.800 0.632 18.301 1.00 88.50 211 SER A N 1
ATOM 1659 C CA . SER A 1 211 ? 7.240 0.422 18.497 1.00 88.50 211 SER A CA 1
ATOM 1660 C C . SER A 1 211 ? 7.773 -0.778 17.708 1.00 88.50 211 SER A C 1
ATOM 1662 O O . SER A 1 211 ? 8.894 -0.737 17.188 1.00 88.50 211 SER A O 1
ATOM 1664 N N . TYR A 1 212 ? 6.983 -1.849 17.590 1.00 86.75 212 TYR A N 1
ATOM 1665 C CA . TYR A 1 212 ? 7.341 -2.993 16.755 1.00 86.75 212 TYR A CA 1
ATOM 1666 C C . TYR A 1 212 ? 7.449 -2.581 15.278 1.00 86.75 212 TYR A C 1
ATOM 1668 O O . TYR A 1 212 ? 8.471 -2.851 14.640 1.00 86.75 212 TYR A O 1
ATOM 1676 N N . LEU A 1 213 ? 6.442 -1.876 14.753 1.00 83.19 213 LEU A N 1
ATOM 1677 C CA . LEU A 1 213 ? 6.416 -1.422 13.360 1.00 83.19 213 LEU A CA 1
ATOM 1678 C C . LEU A 1 213 ? 7.578 -0.472 13.038 1.00 83.19 213 LEU A C 1
ATOM 1680 O O . LEU A 1 213 ? 8.248 -0.651 12.021 1.00 83.19 213 LEU A O 1
ATOM 1684 N N . GLN A 1 214 ? 7.893 0.461 13.941 1.00 84.69 214 GLN A N 1
ATOM 1685 C CA . GLN A 1 214 ? 9.052 1.354 13.817 1.00 84.69 214 GLN A CA 1
ATOM 1686 C C . GLN A 1 214 ? 10.366 0.571 13.678 1.00 84.69 214 GLN A C 1
ATOM 1688 O O . GLN A 1 214 ? 11.142 0.809 12.751 1.00 84.69 214 GLN A O 1
ATOM 1693 N N . LYS A 1 215 ? 10.596 -0.425 14.543 1.00 83.69 215 LYS A N 1
ATOM 1694 C CA . LYS A 1 215 ? 11.806 -1.265 14.489 1.00 83.69 215 LYS A CA 1
ATOM 1695 C C . LYS A 1 215 ? 11.882 -2.100 13.213 1.00 83.69 215 LYS A C 1
ATOM 1697 O O . LYS A 1 215 ? 12.970 -2.282 12.663 1.00 83.69 215 LYS A O 1
ATOM 1702 N N . MET A 1 216 ? 10.751 -2.619 12.741 1.00 78.44 216 MET A N 1
ATOM 1703 C CA . MET A 1 216 ? 10.680 -3.352 11.474 1.00 78.44 216 MET A CA 1
ATOM 1704 C C . MET A 1 216 ? 11.011 -2.453 10.282 1.00 78.44 216 MET A C 1
ATOM 1706 O O . MET A 1 216 ? 11.792 -2.839 9.404 1.00 78.44 216 MET A O 1
ATOM 1710 N N . TYR A 1 217 ? 10.479 -1.235 10.281 1.00 78.75 217 TYR A N 1
ATOM 1711 C CA . TYR A 1 217 ? 10.747 -0.243 9.251 1.00 78.75 217 TYR A CA 1
ATOM 1712 C C . TYR A 1 217 ? 12.226 0.178 9.224 1.00 78.75 217 TYR A C 1
ATOM 1714 O O . TYR A 1 217 ? 12.856 0.176 8.163 1.00 78.75 217 TYR A O 1
ATOM 1722 N N . GLU A 1 218 ? 12.826 0.448 10.386 1.00 78.62 218 GLU A N 1
ATOM 1723 C CA . GLU A 1 218 ? 14.250 0.789 10.504 1.00 78.62 218 GLU A CA 1
ATOM 1724 C C . GLU A 1 218 ? 15.164 -0.331 9.994 1.00 78.62 218 GLU A C 1
ATOM 1726 O O . GLU A 1 218 ? 16.064 -0.080 9.189 1.00 78.62 218 GLU A O 1
ATOM 1731 N N . ARG A 1 219 ? 14.911 -1.582 10.403 1.00 73.44 219 ARG A N 1
ATOM 1732 C CA . ARG A 1 219 ? 15.681 -2.748 9.934 1.00 73.44 219 ARG A CA 1
ATOM 1733 C C . ARG A 1 219 ? 15.608 -2.902 8.419 1.00 73.44 219 ARG A C 1
ATOM 1735 O O . ARG A 1 219 ? 16.634 -3.140 7.778 1.00 73.44 219 ARG A O 1
ATOM 1742 N N . SER A 1 220 ? 14.419 -2.710 7.854 1.00 67.44 220 SER A N 1
ATOM 1743 C CA . SER A 1 220 ? 14.194 -2.792 6.411 1.00 67.44 220 SER A CA 1
ATOM 1744 C C . SER A 1 220 ? 14.946 -1.691 5.653 1.00 67.44 220 SER A C 1
ATOM 1746 O O . SER A 1 220 ? 15.595 -1.974 4.644 1.00 67.44 220 SER A O 1
ATOM 1748 N N . ARG A 1 221 ? 14.951 -0.450 6.164 1.00 69.56 221 ARG A N 1
ATOM 1749 C CA . ARG A 1 221 ? 15.730 0.659 5.580 1.00 69.56 221 ARG A CA 1
ATOM 1750 C C . ARG A 1 221 ? 17.235 0.403 5.605 1.00 69.56 221 ARG A C 1
ATOM 1752 O O . ARG A 1 221 ? 17.911 0.672 4.614 1.00 69.56 221 ARG A O 1
ATOM 1759 N N . VAL A 1 222 ? 17.766 -0.112 6.715 1.00 70.56 222 VAL A N 1
ATOM 1760 C CA . VAL A 1 222 ? 19.205 -0.400 6.855 1.00 70.56 222 VAL A CA 1
ATOM 1761 C C . VAL A 1 222 ? 19.643 -1.495 5.878 1.00 70.56 222 VAL A C 1
ATOM 1763 O O . VAL A 1 222 ? 20.668 -1.349 5.211 1.00 70.56 222 VAL A O 1
ATOM 1766 N N . GLN A 1 223 ? 18.848 -2.557 5.727 1.00 63.19 223 GLN A N 1
ATOM 1767 C CA . GLN A 1 223 ? 19.133 -3.627 4.765 1.00 63.19 223 GLN A CA 1
ATOM 1768 C C . GLN A 1 223 ? 19.095 -3.130 3.314 1.00 63.19 223 GLN A C 1
ATOM 1770 O O . GLN A 1 223 ? 19.994 -3.443 2.535 1.00 63.19 223 GLN A O 1
ATOM 1775 N N . GLN A 1 224 ? 18.109 -2.305 2.949 1.00 62.62 224 GLN A N 1
ATOM 1776 C CA . GLN A 1 224 ? 18.028 -1.720 1.606 1.00 62.62 224 GLN A CA 1
ATOM 1777 C C . GLN A 1 224 ? 19.199 -0.771 1.303 1.00 62.62 224 GLN A C 1
ATOM 1779 O O . GLN A 1 224 ? 19.739 -0.800 0.195 1.00 62.62 224 GLN A O 1
ATOM 1784 N N . GLY A 1 225 ? 19.631 0.028 2.285 1.00 67.25 225 GLY A N 1
ATOM 1785 C CA . GLY A 1 225 ? 20.810 0.891 2.165 1.00 67.25 225 GLY A CA 1
ATOM 1786 C C . GLY A 1 225 ? 22.092 0.098 1.902 1.00 67.25 225 GLY A C 1
ATOM 1787 O O . GLY A 1 225 ? 22.814 0.395 0.952 1.00 67.25 225 GLY A O 1
ATOM 1788 N N . ALA A 1 226 ? 22.321 -0.973 2.667 1.00 66.50 226 ALA A N 1
ATOM 1789 C CA . ALA A 1 226 ? 23.487 -1.843 2.501 1.00 66.50 226 ALA A CA 1
ATOM 1790 C C . ALA A 1 226 ? 23.520 -2.531 1.123 1.00 66.50 226 ALA A C 1
ATOM 1792 O O . ALA A 1 226 ? 24.563 -2.585 0.469 1.00 66.50 226 ALA A O 1
ATOM 1793 N N . VAL A 1 227 ? 22.367 -3.004 0.635 1.00 69.31 227 VAL A N 1
ATOM 1794 C CA . VAL A 1 227 ? 22.254 -3.621 -0.698 1.00 69.31 227 VAL A CA 1
ATOM 1795 C C . VAL A 1 227 ? 22.542 -2.610 -1.812 1.00 69.31 227 VAL A C 1
ATOM 1797 O O . VAL A 1 227 ? 23.169 -2.959 -2.817 1.00 69.31 227 VAL A O 1
ATOM 1800 N N . ARG A 1 228 ? 22.107 -1.355 -1.655 1.00 71.50 228 ARG A N 1
ATOM 1801 C CA . ARG A 1 228 ? 22.356 -0.289 -2.632 1.00 71.50 228 ARG A CA 1
ATOM 1802 C C . ARG A 1 228 ? 23.836 0.090 -2.696 1.00 71.50 228 ARG A C 1
ATOM 1804 O O . ARG A 1 228 ? 24.390 0.119 -3.794 1.00 71.50 228 ARG A O 1
ATOM 1811 N N . GLU A 1 229 ? 24.479 0.290 -1.549 1.00 74.06 229 GLU A N 1
ATOM 1812 C CA . GLU A 1 229 ? 25.917 0.577 -1.484 1.00 74.06 229 GLU A CA 1
ATOM 1813 C C . GLU A 1 229 ? 26.756 -0.560 -2.080 1.00 74.06 229 GLU A C 1
ATOM 1815 O O . GLU A 1 229 ? 27.714 -0.317 -2.815 1.00 74.06 229 GLU A O 1
ATOM 1820 N N . GLU A 1 230 ? 26.392 -1.820 -1.826 1.00 76.19 230 GLU A N 1
ATOM 1821 C CA . GLU A 1 230 ? 27.126 -2.951 -2.394 1.00 76.19 230 GLU A CA 1
ATOM 1822 C C . GLU A 1 230 ? 26.966 -3.049 -3.922 1.00 76.19 230 GLU A C 1
ATOM 1824 O O . GLU A 1 230 ? 27.921 -3.381 -4.635 1.00 76.19 230 GLU A O 1
ATOM 1829 N N . ARG A 1 231 ? 25.787 -2.711 -4.458 1.00 77.00 231 ARG A N 1
ATOM 1830 C CA . ARG A 1 231 ? 25.562 -2.633 -5.912 1.00 77.00 231 ARG A CA 1
ATOM 1831 C C . ARG A 1 231 ? 26.380 -1.516 -6.558 1.00 77.00 231 ARG A C 1
ATOM 1833 O O . ARG A 1 231 ? 26.950 -1.744 -7.627 1.00 77.00 231 ARG A O 1
ATOM 1840 N N . GLU A 1 232 ? 26.470 -0.353 -5.918 1.00 82.19 232 GLU A N 1
ATOM 1841 C CA . GLU A 1 232 ? 27.293 0.767 -6.392 1.00 82.19 232 GLU A CA 1
ATOM 1842 C C . GLU A 1 232 ? 28.783 0.403 -6.384 1.00 82.19 232 GLU A C 1
ATOM 1844 O O . GLU A 1 232 ? 29.434 0.502 -7.426 1.00 82.19 232 GLU A O 1
ATOM 1849 N N . ARG A 1 233 ? 29.296 -0.188 -5.296 1.00 87.00 233 ARG A N 1
ATOM 1850 C CA . ARG A 1 233 ? 30.690 -0.673 -5.230 1.00 87.00 233 ARG A CA 1
ATOM 1851 C C . ARG A 1 233 ? 31.019 -1.681 -6.333 1.00 87.00 233 ARG A C 1
ATOM 1853 O O . ARG A 1 233 ? 32.062 -1.587 -6.978 1.00 87.00 233 ARG A O 1
ATOM 1860 N N . ARG A 1 234 ? 30.119 -2.635 -6.604 1.00 86.62 234 ARG A N 1
ATOM 1861 C CA . ARG A 1 234 ? 30.302 -3.621 -7.687 1.00 86.62 234 ARG A CA 1
ATOM 1862 C C . ARG A 1 234 ? 30.284 -2.980 -9.076 1.00 86.62 234 ARG A C 1
ATOM 1864 O O . ARG A 1 234 ? 30.911 -3.514 -9.994 1.00 86.62 234 ARG A O 1
ATOM 1871 N N . ARG A 1 235 ? 29.556 -1.877 -9.264 1.00 88.38 235 ARG A N 1
ATOM 1872 C CA . ARG A 1 235 ? 29.518 -1.132 -10.529 1.00 88.38 235 ARG A CA 1
ATOM 1873 C C . ARG A 1 235 ? 30.828 -0.378 -10.754 1.00 88.38 235 ARG A C 1
ATOM 1875 O O . ARG A 1 235 ? 31.434 -0.557 -11.809 1.00 88.38 235 ARG A O 1
ATOM 1882 N N . GLU A 1 236 ? 31.301 0.344 -9.744 1.00 89.75 236 GLU A N 1
ATOM 1883 C CA . GLU A 1 236 ? 32.581 1.061 -9.784 1.00 89.75 236 GLU A CA 1
ATOM 1884 C C . GLU A 1 236 ? 33.766 0.111 -10.013 1.00 89.75 236 GLU A C 1
ATOM 1886 O O . GLU A 1 236 ? 34.658 0.381 -10.820 1.00 89.75 236 GLU A O 1
ATOM 1891 N N . GLU A 1 237 ? 33.768 -1.059 -9.364 1.00 90.38 237 GLU A N 1
ATOM 1892 C CA . GLU A 1 237 ? 34.820 -2.059 -9.562 1.00 90.38 237 GLU A CA 1
ATOM 1893 C C . GLU A 1 237 ? 34.832 -2.610 -11.001 1.00 90.38 237 GLU A C 1
ATOM 1895 O O . GLU A 1 237 ? 35.896 -2.833 -11.590 1.00 90.38 237 GLU A O 1
ATOM 1900 N N . ARG A 1 238 ? 33.654 -2.811 -11.605 1.00 90.56 238 ARG A N 1
ATOM 1901 C CA . ARG A 1 238 ? 33.534 -3.260 -13.002 1.00 90.56 238 ARG A CA 1
ATOM 1902 C C . ARG A 1 238 ? 34.031 -2.205 -13.986 1.00 90.56 238 ARG A C 1
ATOM 1904 O O . ARG A 1 238 ? 34.663 -2.583 -14.975 1.00 90.56 238 ARG A O 1
ATOM 1911 N N . GLU A 1 239 ? 33.771 -0.927 -13.726 1.00 89.50 239 GLU A N 1
ATOM 1912 C CA . GLU A 1 239 ? 34.283 0.183 -14.538 1.00 89.50 239 GLU A CA 1
ATOM 1913 C C . GLU A 1 239 ? 35.808 0.269 -14.459 1.00 89.50 239 GLU A C 1
ATOM 1915 O O . GLU A 1 239 ? 36.464 0.191 -15.499 1.00 89.50 239 GLU A O 1
ATOM 1920 N N . ARG A 1 240 ? 36.394 0.236 -13.254 1.00 92.56 240 ARG A N 1
ATOM 1921 C CA . ARG A 1 240 ? 37.861 0.217 -13.086 1.00 92.56 240 ARG A CA 1
ATOM 1922 C C . ARG A 1 240 ? 38.527 -0.946 -13.822 1.00 92.56 240 ARG A C 1
ATOM 1924 O O . ARG A 1 240 ? 39.539 -0.771 -14.500 1.00 92.56 240 ARG A O 1
ATOM 1931 N N . ARG A 1 241 ? 37.940 -2.147 -13.753 1.00 90.62 241 ARG A N 1
ATOM 1932 C CA . ARG A 1 241 ? 38.451 -3.327 -14.477 1.00 90.62 241 ARG A CA 1
ATOM 1933 C C . ARG A 1 241 ? 38.345 -3.180 -16.000 1.00 90.62 241 ARG A C 1
ATOM 1935 O O . ARG A 1 241 ? 39.165 -3.760 -16.716 1.00 90.62 241 ARG A O 1
ATOM 1942 N N . ARG A 1 242 ? 37.340 -2.464 -16.520 1.00 90.62 242 ARG A N 1
ATOM 1943 C CA . ARG A 1 242 ? 37.232 -2.158 -17.959 1.00 90.62 242 ARG A CA 1
ATOM 1944 C C . ARG A 1 242 ? 38.310 -1.163 -18.384 1.00 90.62 242 ARG A C 1
ATOM 1946 O O . ARG A 1 242 ? 39.016 -1.442 -19.353 1.00 90.62 242 ARG A O 1
ATOM 1953 N N . GLU A 1 243 ? 38.497 -0.089 -17.624 1.00 90.50 243 GLU A N 1
ATOM 1954 C CA . GLU A 1 243 ? 39.516 0.934 -17.889 1.00 90.50 243 GLU A CA 1
ATOM 1955 C C . GLU A 1 243 ? 40.940 0.357 -17.868 1.00 90.50 243 GLU A C 1
ATOM 1957 O O . GLU A 1 243 ? 41.720 0.584 -18.797 1.00 90.50 243 GLU A O 1
ATOM 1962 N N . GLU A 1 244 ? 41.277 -0.483 -16.880 1.00 89.44 244 GLU A N 1
ATOM 1963 C CA . GLU A 1 244 ? 42.577 -1.169 -16.831 1.00 89.44 244 GLU A CA 1
ATOM 1964 C C . GLU A 1 244 ? 42.821 -2.054 -18.063 1.00 89.44 244 GLU A C 1
ATOM 1966 O O . GLU A 1 244 ? 43.933 -2.105 -18.603 1.00 89.44 244 GLU A O 1
ATOM 1971 N N . ARG A 1 245 ? 41.790 -2.775 -18.527 1.00 89.62 245 ARG A N 1
ATOM 1972 C CA . ARG A 1 245 ? 41.890 -3.634 -19.717 1.00 89.62 245 ARG A CA 1
ATOM 1973 C C . ARG A 1 245 ? 42.126 -2.810 -20.980 1.00 89.62 245 ARG A C 1
ATOM 1975 O O . ARG A 1 245 ? 42.923 -3.229 -21.823 1.00 89.62 245 ARG A O 1
ATOM 1982 N N . GLU A 1 246 ? 41.481 -1.655 -21.113 1.00 86.44 246 GLU A N 1
ATOM 1983 C CA . GLU A 1 246 ? 41.709 -0.746 -22.239 1.00 86.44 246 GLU A CA 1
ATOM 1984 C C . GLU A 1 246 ? 43.107 -0.128 -22.218 1.00 86.44 246 GLU A C 1
ATOM 1986 O O . GLU A 1 246 ? 43.797 -0.147 -23.241 1.00 86.44 246 GLU A O 1
ATOM 1991 N N . GLN A 1 247 ? 43.584 0.338 -21.061 1.00 86.56 247 GLN A N 1
ATOM 1992 C CA . GLN A 1 247 ? 44.939 0.884 -20.935 1.00 86.56 247 GLN A CA 1
ATOM 1993 C C . GLN A 1 247 ? 46.014 -0.156 -21.280 1.00 86.56 247 GLN A C 1
ATOM 1995 O O . GLN A 1 247 ? 46.966 0.147 -22.004 1.00 86.56 247 GLN A O 1
ATOM 2000 N N . ARG A 1 248 ? 45.851 -1.411 -20.837 1.00 87.56 248 ARG A N 1
ATOM 2001 C CA . ARG A 1 248 ? 46.769 -2.510 -21.192 1.00 87.56 248 ARG A CA 1
ATOM 2002 C C . ARG A 1 248 ? 46.771 -2.820 -22.688 1.00 87.56 248 ARG A C 1
ATOM 2004 O O . ARG A 1 248 ? 47.820 -3.168 -23.223 1.00 87.56 248 ARG A O 1
ATOM 2011 N N . ARG A 1 249 ? 45.626 -2.698 -23.368 1.00 85.75 249 ARG A N 1
ATOM 2012 C CA . ARG A 1 249 ? 45.541 -2.861 -24.830 1.00 85.75 249 ARG A CA 1
ATOM 2013 C C . ARG A 1 249 ? 46.254 -1.730 -25.568 1.00 85.75 249 ARG A C 1
ATOM 2015 O O . ARG A 1 249 ? 46.925 -2.007 -26.555 1.00 85.75 249 ARG A O 1
ATOM 2022 N N . ARG A 1 250 ? 46.153 -0.490 -25.078 1.00 84.00 250 ARG A N 1
ATOM 2023 C CA . ARG A 1 250 ? 46.841 0.672 -25.667 1.00 84.00 250 ARG A CA 1
ATOM 2024 C C . ARG A 1 250 ? 48.362 0.607 -25.519 1.00 84.00 250 ARG A C 1
ATOM 2026 O O . ARG A 1 250 ? 49.048 1.014 -26.434 1.00 84.00 250 ARG A O 1
ATOM 2033 N N . ARG A 1 251 ? 48.886 0.053 -24.419 1.00 82.69 251 ARG A N 1
ATOM 2034 C CA . ARG A 1 251 ? 50.342 -0.106 -24.199 1.00 82.69 251 ARG A CA 1
ATOM 2035 C C . ARG A 1 251 ? 51.002 -1.227 -25.016 1.00 82.69 251 ARG A C 1
ATOM 2037 O O . ARG A 1 251 ? 52.221 -1.333 -25.006 1.00 82.69 251 ARG A O 1
ATOM 2044 N N . LYS A 1 252 ? 50.214 -2.111 -25.636 1.00 75.75 252 LYS A N 1
ATOM 2045 C CA . LYS A 1 252 ? 50.704 -3.236 -26.456 1.00 75.75 252 LYS A CA 1
ATOM 2046 C C . LYS A 1 252 ? 50.647 -2.966 -27.965 1.00 75.75 252 LYS A C 1
ATOM 2048 O O . LYS A 1 252 ? 51.068 -3.830 -28.728 1.00 75.75 252 LYS A O 1
ATOM 2053 N N . LYS A 1 253 ? 50.076 -1.834 -28.373 1.00 63.88 253 LYS A N 1
ATOM 2054 C CA . LYS A 1 253 ? 50.139 -1.307 -29.739 1.00 63.88 253 LYS A CA 1
ATOM 2055 C C . LYS A 1 253 ? 51.218 -0.239 -29.792 1.00 63.88 253 LYS A C 1
ATOM 2057 O O . LYS A 1 253 ? 51.829 -0.125 -30.869 1.00 63.88 253 LYS A O 1
#

pLDDT: mean 74.25, std 13.15, range [43.84, 93.25]